Protein AF-A0A5M9K817-F1 (afdb_monomer_lite)

Organism: Monilinia fructicola (NCBI:txid38448)

Sequence (231 aa):
MTFTKNHVKGSRLSLSLHIIALVLLYTTVVFAGALTIVILEQSPKFTKKNSHPRIYTPVEHIIEYIPVRQSNSLHTHNPFMVHPITGMPSTITDESWEMLYNGLTPKIPSEPTILDLSNTSPTHQKAIWLDGVPRYRAPHFGDFYRGDGSKNYAGHGAKHIDHCLDWIRQTLLCNADTTPVSWALDAMAHKPLPQLPEERICKNMEVIDQWTREHAVKGTVDFGYGADDDL

pLDDT: mean 71.16, std 18.41, range [32.69, 95.56]

InterPro domains:
  IPR021765 Mycotoxin biosynthesis protein UstYa-like [PF11807] (17-215)
  IPR021765 Mycotoxin biosynthesis protein UstYa-like [PTHR33365] (18-217)

Foldseek 3Di:
DDDDDDDDPPPVVVVVVVVVVVVVVVVVVVVVVVVVVVCVVPVPPPPPVPPQDDDDFPCPVVDDDDDDDQDLDLPDDDQCFDDQQQLHHDPSNVVVVVVVVPPVDDDDDDDDDDDPPVDDDDPDDDPPPVVPDPVVCCPQCVQQQDPVRHGRSNDRNVSVSRSVVVSVVVVCVNVPFRRDFDWDQDPVVRRIDTDPDDDDRDDDVVVVVVVCVVPPDPDFDCPVPDTPPPD

Secondary structure (DSSP, 8-state):
--------SHHHHHHHHHHHHHHHHHHHHHHHHHHHHHHHHHS--------------TTGGG-----------TT---TTSPPTTT----HHHHHHHHTTTTT------SSS-----TT---------SSTT-HHHHHHHSTTTB-TTS-B-TTSHHHHHHHHHHHHHHHHHHHT---PPPPEEEETTTTEEEE-SS-------HHHHHHHHHHT---S----SSS-----

Radius of gyration: 36.54 Å; chains: 1; bounding box: 89×88×108 Å

Structure (mmCIF, N/CA/C/O backbone):
data_AF-A0A5M9K817-F1
#
_entry.id   AF-A0A5M9K817-F1
#
loop_
_atom_site.group_PDB
_atom_site.id
_atom_site.type_symbol
_atom_site.label_atom_id
_atom_site.label_alt_id
_atom_site.label_comp_id
_atom_site.label_asym_id
_atom_site.label_entity_id
_atom_site.label_seq_id
_atom_site.pdbx_PDB_ins_code
_atom_site.Cartn_x
_atom_site.Cartn_y
_atom_site.Cartn_z
_atom_site.occupancy
_atom_site.B_iso_or_equiv
_atom_site.auth_seq_id
_atom_site.auth_comp_id
_atom_site.auth_asym_id
_atom_site.auth_atom_id
_atom_site.pdbx_PDB_model_num
ATOM 1 N N . MET A 1 1 ? -68.036 54.718 76.447 1.00 39.25 1 MET A N 1
ATOM 2 C CA . MET A 1 1 ? -68.227 54.418 75.011 1.00 39.25 1 MET A CA 1
ATOM 3 C C . MET A 1 1 ? -66.857 54.248 74.379 1.00 39.25 1 MET A C 1
ATOM 5 O O . MET A 1 1 ? -66.162 55.235 74.188 1.00 39.25 1 MET A O 1
ATOM 9 N N . THR A 1 2 ? -66.422 53.012 74.152 1.00 36.84 2 THR A N 1
ATOM 10 C CA . THR A 1 2 ? -65.097 52.691 73.599 1.00 36.84 2 THR A CA 1
ATOM 11 C C . THR A 1 2 ? -65.248 52.220 72.156 1.00 36.84 2 THR A C 1
ATOM 13 O O . THR A 1 2 ? -65.985 51.283 71.868 1.00 36.84 2 THR A O 1
ATOM 16 N N . PHE A 1 3 ? -64.571 52.931 71.258 1.00 43.16 3 PHE A N 1
ATOM 17 C CA . PHE A 1 3 ? -64.561 52.746 69.809 1.00 43.16 3 PHE A CA 1
ATOM 18 C C . PHE A 1 3 ? -63.795 51.463 69.436 1.00 43.16 3 PHE A C 1
ATOM 20 O O . PHE A 1 3 ? -62.605 51.348 69.731 1.00 43.16 3 PHE A O 1
ATOM 27 N N . THR A 1 4 ? -64.436 50.511 68.757 1.00 42.91 4 THR A N 1
ATOM 28 C CA . THR A 1 4 ? -63.756 49.361 68.144 1.00 42.91 4 THR A CA 1
ATOM 29 C C . THR A 1 4 ? -63.235 49.737 66.755 1.00 42.91 4 THR A C 1
ATOM 31 O O . THR A 1 4 ? -63.991 49.953 65.811 1.00 42.91 4 THR A O 1
ATOM 34 N N . LYS A 1 5 ? -61.905 49.809 66.624 1.00 50.34 5 LYS A N 1
ATOM 35 C CA . LYS A 1 5 ? -61.202 49.870 65.335 1.00 50.34 5 LYS A CA 1
ATOM 36 C C . LYS A 1 5 ? -61.257 48.495 64.663 1.00 50.34 5 LYS A C 1
ATOM 38 O O . LYS A 1 5 ? -60.546 47.581 65.069 1.00 50.34 5 LYS A O 1
ATOM 43 N N . ASN A 1 6 ? -62.043 48.371 63.598 1.00 51.03 6 ASN A N 1
ATOM 44 C CA . ASN A 1 6 ? -61.895 47.289 62.628 1.00 51.03 6 ASN A CA 1
ATOM 45 C C . ASN A 1 6 ? -60.697 47.602 61.723 1.00 51.03 6 ASN A C 1
ATOM 47 O O . ASN A 1 6 ? -60.734 48.576 60.975 1.00 51.03 6 ASN A O 1
ATOM 51 N N . HIS A 1 7 ? -59.635 46.794 61.778 1.00 53.75 7 HIS A N 1
ATOM 52 C CA . HIS A 1 7 ? -58.506 46.931 60.858 1.00 53.75 7 HIS A CA 1
ATOM 53 C C . HIS A 1 7 ? -58.037 45.569 60.321 1.00 53.75 7 HIS A C 1
ATOM 55 O O . HIS A 1 7 ? -57.528 44.727 61.053 1.00 53.75 7 HIS A O 1
ATOM 61 N N . VAL A 1 8 ? -58.211 45.407 59.004 1.00 55.59 8 VAL A N 1
ATOM 62 C CA . VAL A 1 8 ? -57.310 44.732 58.050 1.00 55.59 8 VAL A CA 1
ATOM 63 C C . VAL A 1 8 ? -56.899 43.290 58.392 1.00 55.59 8 VAL A C 1
ATOM 65 O O . VAL A 1 8 ? -55.797 43.026 58.861 1.00 55.59 8 VAL A O 1
ATOM 68 N N . LYS A 1 9 ? -57.757 42.324 58.032 1.00 53.44 9 LYS A N 1
ATOM 69 C CA . LYS A 1 9 ? -57.387 40.894 57.919 1.00 53.44 9 LYS A CA 1
ATOM 70 C C . LYS A 1 9 ? -57.279 40.389 56.467 1.00 53.44 9 LYS A C 1
ATOM 72 O O . LYS A 1 9 ? -56.686 39.342 56.240 1.00 53.44 9 LYS A O 1
ATOM 77 N N . GLY A 1 10 ? -57.785 41.142 55.483 1.00 53.59 10 GLY A N 1
ATOM 78 C CA . GLY A 1 10 ? -57.882 40.701 54.081 1.00 53.59 10 GLY A CA 1
ATOM 79 C C . GLY A 1 10 ? -56.598 40.791 53.237 1.00 53.59 10 GLY A C 1
ATOM 80 O O . GLY A 1 10 ? -56.408 39.965 52.351 1.00 53.59 10 GLY A O 1
ATOM 81 N N . SER A 1 11 ? -55.680 41.734 53.502 1.00 56.75 11 SER A N 1
ATOM 82 C CA . SER A 1 11 ? -54.511 41.937 52.616 1.00 56.75 11 SER A C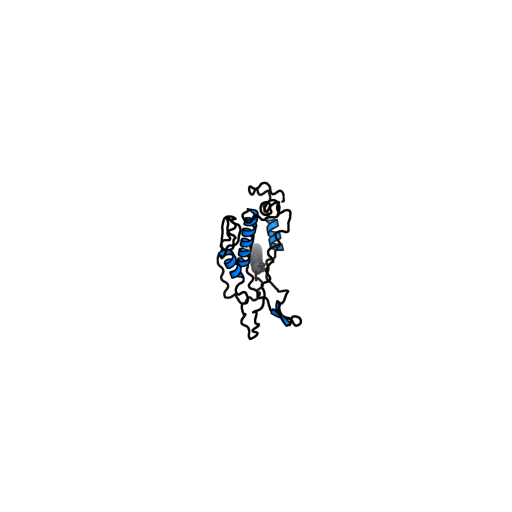A 1
ATOM 83 C C . SER A 1 11 ? -53.364 40.944 52.850 1.00 56.75 11 SER A C 1
ATOM 85 O O . SER A 1 11 ? -52.686 40.548 51.905 1.00 56.75 11 SER A O 1
ATOM 87 N N . ARG A 1 12 ? -53.170 40.481 54.094 1.00 58.12 12 ARG A N 1
ATOM 88 C CA . ARG A 1 12 ? -52.097 39.532 54.452 1.00 58.12 12 ARG A CA 1
ATOM 89 C C . ARG A 1 12 ? -52.332 38.124 53.897 1.00 58.12 12 ARG A C 1
ATOM 91 O O . ARG A 1 12 ? -51.368 37.442 53.557 1.00 58.12 12 ARG A O 1
ATOM 98 N N . LEU A 1 13 ? -53.594 37.709 53.770 1.00 60.66 13 LEU A N 1
ATOM 99 C CA . LEU A 1 13 ? -53.958 36.405 53.208 1.00 60.66 13 LEU A CA 1
ATOM 100 C C . LEU A 1 13 ? -53.690 36.359 51.694 1.00 60.66 13 LEU A C 1
ATOM 102 O O . LEU A 1 13 ? -53.107 35.398 51.203 1.00 60.66 13 LEU A O 1
ATOM 106 N N . SER A 1 14 ? -54.022 37.444 50.981 1.00 73.06 14 SER A N 1
ATOM 107 C CA . SER A 1 14 ? -53.732 37.600 49.550 1.00 73.06 14 SER A CA 1
ATOM 108 C C . SER A 1 14 ? -52.226 37.613 49.269 1.00 73.06 14 SER A C 1
ATOM 110 O O . SER A 1 14 ? -51.760 36.883 48.399 1.00 73.06 14 SER A O 1
ATOM 112 N N . LEU A 1 15 ? -51.437 38.356 50.054 1.00 76.81 15 LEU A N 1
ATOM 113 C CA . LEU A 1 15 ? -49.980 38.393 49.892 1.00 76.81 15 LEU A CA 1
ATOM 114 C C . LEU A 1 15 ? -49.333 37.018 50.134 1.00 76.81 15 LEU A C 1
ATOM 116 O O . LEU A 1 15 ? -48.452 36.610 49.385 1.00 76.81 15 LEU A O 1
ATOM 120 N N . SER A 1 16 ? -49.811 36.278 51.139 1.00 80.38 16 SER A N 1
ATOM 121 C CA . SER A 1 16 ? -49.317 34.926 51.439 1.00 80.38 16 SER A CA 1
ATOM 122 C C . SER A 1 16 ? -49.618 33.944 50.299 1.00 80.38 16 SER A C 1
ATOM 124 O O . SER A 1 16 ? -48.752 33.159 49.926 1.00 80.38 16 SER A O 1
ATOM 126 N N . LEU A 1 17 ? -50.806 34.031 49.691 1.00 85.25 17 LEU A N 1
ATOM 127 C CA . LEU A 1 17 ? -51.178 33.239 48.512 1.00 85.25 17 LEU A CA 1
ATOM 128 C C . LEU A 1 17 ? -50.299 33.557 47.293 1.00 85.25 17 LEU A C 1
ATOM 130 O O . LEU A 1 17 ? -49.867 32.638 46.602 1.00 85.25 17 LEU A O 1
ATOM 134 N N . HIS A 1 18 ? -49.980 34.833 47.059 1.00 85.94 18 HIS A N 1
ATOM 135 C CA . HIS A 1 18 ? -49.084 35.237 45.969 1.00 85.94 18 HIS A CA 1
ATOM 136 C C . HIS A 1 18 ? -47.654 34.732 46.187 1.00 85.94 18 HIS A C 1
ATOM 138 O O . HIS A 1 18 ? -47.026 34.253 45.248 1.00 85.94 18 HIS A O 1
ATOM 144 N N . ILE A 1 19 ? -47.149 34.780 47.424 1.00 89.12 19 ILE A N 1
ATOM 145 C CA . ILE A 1 19 ? -45.825 34.239 47.760 1.00 89.12 19 ILE A CA 1
ATOM 146 C C . ILE A 1 19 ? -45.792 32.725 47.522 1.00 89.12 19 ILE A C 1
ATOM 148 O O . ILE A 1 19 ? -44.859 32.232 46.897 1.00 89.12 19 ILE A O 1
ATOM 152 N N . ILE A 1 20 ? -46.824 31.991 47.949 1.00 91.31 20 ILE A N 1
ATOM 153 C CA . ILE A 1 20 ? -46.920 30.542 47.713 1.00 91.31 20 ILE A CA 1
ATOM 154 C C . ILE A 1 20 ? -46.958 30.237 46.208 1.00 91.31 20 ILE A C 1
ATOM 156 O O . ILE A 1 20 ? -46.232 29.357 45.750 1.00 91.31 20 ILE A O 1
ATOM 160 N N . ALA A 1 21 ? -47.740 30.986 45.426 1.00 90.75 21 ALA A N 1
ATOM 161 C CA . ALA A 1 21 ? -47.812 30.809 43.977 1.00 90.75 21 ALA A CA 1
ATOM 162 C C . ALA A 1 21 ? -46.461 31.069 43.285 1.00 90.75 21 ALA A C 1
ATOM 164 O O . ALA A 1 21 ? -46.067 30.304 42.407 1.00 90.75 21 ALA A O 1
ATOM 165 N N . LEU A 1 22 ? -45.720 32.099 43.709 1.00 92.31 22 LEU A N 1
ATOM 166 C CA . LEU A 1 22 ? -44.387 32.402 43.178 1.00 92.31 22 LEU A CA 1
ATOM 167 C C . LEU A 1 22 ? -43.356 31.331 43.547 1.00 92.31 22 LEU A C 1
ATOM 169 O O . LEU A 1 22 ? -42.534 30.968 42.710 1.00 92.31 22 LEU A O 1
ATOM 173 N N . VAL A 1 23 ? -43.418 30.793 44.769 1.00 94.25 23 VAL A N 1
ATOM 174 C CA . VAL A 1 23 ? -42.540 29.695 45.201 1.00 94.25 23 VAL A CA 1
ATOM 175 C C . VAL A 1 23 ? -42.816 28.431 44.388 1.00 94.25 23 VAL A C 1
ATOM 177 O O . VAL A 1 23 ? -41.870 27.796 43.930 1.00 94.25 23 VAL A O 1
ATOM 180 N N . LEU A 1 24 ? -44.087 28.091 44.152 1.00 94.06 24 LEU A N 1
ATOM 181 C CA . LEU A 1 24 ? -44.466 26.947 43.318 1.00 94.06 24 LEU A CA 1
ATOM 182 C C . LEU A 1 24 ? -44.047 27.138 41.854 1.00 94.06 24 LEU A C 1
ATOM 184 O O . LEU A 1 24 ? -43.519 26.218 41.235 1.00 94.06 24 LEU A O 1
ATOM 188 N N . LEU A 1 25 ? -44.219 28.339 41.298 1.00 94.31 25 LEU A N 1
ATOM 189 C CA . LEU A 1 25 ? -43.754 28.641 39.945 1.00 94.31 25 LEU A CA 1
ATOM 190 C C . LEU A 1 25 ? -42.228 28.492 39.850 1.00 94.31 25 LEU A C 1
ATOM 192 O O . LEU A 1 25 ? -41.726 27.819 38.955 1.00 94.31 25 LEU A O 1
ATOM 196 N N . TYR A 1 26 ? -41.487 29.050 40.807 1.00 95.06 26 TYR A N 1
ATOM 197 C CA . TYR A 1 26 ? -40.031 28.951 40.834 1.00 95.06 26 TYR A CA 1
ATOM 198 C C . TYR A 1 26 ? -39.555 27.498 40.941 1.00 95.06 26 TYR A C 1
ATOM 200 O O . TYR A 1 26 ? -38.680 27.080 40.183 1.00 95.06 26 TYR A O 1
ATOM 208 N N . THR A 1 27 ? -40.155 26.697 41.827 1.00 94.56 27 THR A N 1
ATOM 209 C CA . THR A 1 27 ? -39.762 25.291 41.992 1.00 94.56 27 THR A CA 1
ATOM 210 C C . THR A 1 27 ? -40.047 24.481 40.732 1.00 94.56 27 THR A C 1
ATOM 212 O O . THR A 1 27 ? -39.195 23.694 40.332 1.00 94.56 27 THR A O 1
ATOM 215 N N . THR A 1 28 ? -41.178 24.710 40.054 1.00 94.31 28 THR A N 1
ATOM 216 C CA . THR A 1 28 ? -41.488 24.024 38.786 1.00 94.31 28 THR A CA 1
ATOM 217 C C . THR A 1 28 ? -40.508 24.376 37.670 1.00 94.31 28 THR A C 1
ATOM 219 O O . THR A 1 28 ? -40.062 23.476 36.963 1.00 94.31 28 THR A O 1
ATOM 222 N N . VAL A 1 29 ? -40.107 25.646 37.539 1.00 95.56 29 VAL A N 1
ATOM 223 C CA . VAL A 1 29 ? -39.126 26.081 36.529 1.00 95.56 29 VAL A CA 1
ATOM 224 C C . VAL A 1 29 ? -37.755 25.461 36.793 1.00 95.56 29 VAL A C 1
ATOM 226 O O . VAL A 1 29 ? -37.128 24.946 35.868 1.00 95.56 29 VAL A O 1
ATOM 229 N N . VAL A 1 30 ? -37.306 25.447 38.051 1.00 95.31 30 VAL A N 1
ATOM 230 C CA . VAL A 1 30 ? -36.032 24.818 38.432 1.00 95.31 30 VAL A CA 1
ATOM 231 C C . VAL A 1 30 ? -36.066 23.314 38.162 1.00 95.31 30 VAL A C 1
ATOM 233 O O . VAL A 1 30 ? -35.117 22.773 37.596 1.00 95.31 30 VAL A O 1
ATOM 236 N N . PHE A 1 31 ? -37.165 22.639 38.508 1.00 95.06 31 PHE A N 1
ATOM 237 C CA . PHE A 1 31 ? -37.304 21.200 38.290 1.00 95.06 31 PHE A CA 1
ATOM 238 C C . PHE A 1 31 ? -37.375 20.849 36.800 1.00 95.06 31 PHE A C 1
ATOM 240 O O . PHE A 1 31 ? -36.733 19.897 36.365 1.00 95.06 31 PHE A O 1
ATOM 247 N N . ALA A 1 32 ? -38.094 21.640 35.998 1.00 94.12 32 ALA A N 1
ATOM 248 C CA . ALA A 1 32 ? -38.155 21.474 34.548 1.00 94.12 32 ALA A CA 1
ATOM 249 C C . ALA A 1 32 ? -36.790 21.724 33.887 1.00 94.12 32 ALA A C 1
ATOM 251 O O . ALA A 1 32 ? -36.388 20.970 33.002 1.00 94.12 32 ALA A O 1
ATOM 252 N N . GLY A 1 33 ? -36.044 22.733 34.347 1.00 93.81 33 GLY A N 1
ATOM 253 C CA . GLY A 1 33 ? -34.678 22.998 33.893 1.00 93.81 33 GLY A CA 1
ATOM 254 C C . GLY A 1 33 ? -33.725 21.848 34.225 1.00 93.81 33 GLY A C 1
ATOM 255 O O . GLY A 1 33 ? -33.026 21.360 33.340 1.00 93.81 33 GLY A O 1
ATOM 256 N N . ALA A 1 34 ? -33.754 21.353 35.465 1.00 92.75 34 ALA A N 1
ATOM 257 C CA . ALA A 1 34 ? -32.955 20.204 35.889 1.00 92.75 34 ALA A CA 1
ATOM 258 C C . ALA A 1 34 ? -33.315 18.934 35.103 1.00 92.75 34 ALA A C 1
ATOM 260 O O . ALA A 1 34 ? -32.424 18.233 34.630 1.00 92.75 34 ALA A O 1
ATOM 261 N N . LEU A 1 35 ? -34.608 18.673 34.888 1.00 92.06 35 LEU A N 1
ATOM 262 C CA . LEU A 1 35 ? -35.074 17.547 34.082 1.00 92.06 35 LEU A CA 1
ATOM 263 C C . LEU A 1 35 ? -34.611 17.668 32.625 1.00 92.06 35 LEU A C 1
ATOM 265 O O . LEU A 1 35 ? -34.195 16.678 32.037 1.00 92.06 35 LEU A O 1
ATOM 269 N N . THR A 1 36 ? -34.622 18.875 32.055 1.00 88.81 36 THR A N 1
ATOM 270 C CA . THR A 1 36 ? -34.130 19.122 30.692 1.00 88.81 36 THR A CA 1
ATOM 271 C C . THR A 1 36 ? -32.625 18.874 30.594 1.00 88.81 36 THR A C 1
ATOM 273 O O . THR A 1 36 ? -32.182 18.248 29.638 1.00 88.81 36 THR A O 1
ATOM 276 N N . ILE A 1 37 ? -31.835 19.290 31.591 1.00 87.38 37 ILE A N 1
ATOM 277 C CA . ILE A 1 37 ? -30.390 19.006 31.647 1.00 87.38 37 ILE A CA 1
ATOM 278 C C . ILE A 1 37 ? -30.143 17.498 31.745 1.00 87.38 37 ILE A C 1
ATOM 280 O O . ILE A 1 37 ? -29.347 16.972 30.975 1.00 87.38 37 ILE A O 1
ATOM 284 N N . VAL A 1 38 ? -30.872 16.790 32.613 1.00 87.75 38 VAL A N 1
ATOM 285 C CA . VAL A 1 38 ? -30.766 15.328 32.739 1.00 87.75 38 VAL A CA 1
ATOM 286 C C . VAL A 1 38 ? -31.168 14.635 31.439 1.00 87.75 38 VAL A C 1
ATOM 288 O O . VAL A 1 38 ? -30.471 13.727 31.009 1.00 87.75 38 VAL A O 1
ATOM 291 N N . ILE A 1 39 ? -32.235 15.076 30.766 1.00 85.00 39 ILE A N 1
ATOM 292 C CA . ILE A 1 39 ? -32.641 14.534 29.460 1.00 85.00 39 ILE A CA 1
ATOM 293 C C . ILE A 1 39 ? -31.587 14.833 28.391 1.00 85.00 39 ILE A C 1
ATOM 295 O O . ILE A 1 39 ? -31.349 13.982 27.548 1.00 85.00 39 ILE A O 1
ATOM 299 N N . LEU A 1 40 ? -30.930 15.995 28.408 1.00 80.50 40 LEU A N 1
ATOM 300 C CA . LEU A 1 40 ? -29.860 16.319 27.460 1.00 80.50 40 LEU A CA 1
ATOM 301 C C . LEU A 1 40 ? -28.560 15.547 27.755 1.00 80.50 40 LEU A C 1
ATOM 303 O O . LEU A 1 40 ? -27.877 15.149 26.813 1.00 80.50 40 LEU A O 1
ATOM 307 N N . GLU A 1 41 ? -28.226 15.280 29.020 1.00 77.19 41 GLU A N 1
ATOM 308 C CA . GLU A 1 41 ? -27.072 14.451 29.412 1.00 77.19 41 GLU A CA 1
ATOM 309 C C . GLU A 1 41 ? -27.310 12.952 29.200 1.00 77.19 41 GLU A C 1
ATOM 311 O O . GLU A 1 41 ? -26.397 12.240 28.785 1.00 77.19 41 GLU A O 1
ATOM 316 N N . GLN A 1 42 ? -28.527 12.475 29.476 1.00 69.38 42 GLN A N 1
ATOM 317 C CA . GLN A 1 42 ? -28.946 11.091 29.247 1.00 69.38 42 GLN A CA 1
ATOM 318 C C . GLN A 1 42 ? -29.407 10.842 27.821 1.00 69.38 42 GLN A C 1
ATOM 320 O O . GLN A 1 42 ? -29.502 9.677 27.427 1.00 69.38 42 GLN A O 1
ATOM 325 N N . SER A 1 43 ? -29.683 11.896 27.039 1.00 64.50 43 SER A N 1
ATOM 326 C CA . SER A 1 43 ? -29.802 11.745 25.599 1.00 64.50 43 SER A CA 1
ATOM 327 C C . SER A 1 43 ? -28.504 11.078 25.188 1.00 64.50 43 SER A C 1
ATOM 329 O O . SER A 1 43 ? -27.427 11.603 25.499 1.00 64.50 43 SER A O 1
ATOM 331 N N . PRO A 1 44 ? -28.559 9.876 24.596 1.00 56.03 44 PRO A N 1
ATOM 332 C CA . PRO A 1 44 ? -27.360 9.275 24.087 1.00 56.03 44 PRO A CA 1
ATOM 333 C C . PRO A 1 44 ? -26.897 10.265 23.032 1.00 56.03 44 PRO A C 1
ATOM 335 O O . PRO A 1 44 ? -27.437 10.295 21.927 1.00 56.03 44 PRO A O 1
ATOM 338 N N . LYS A 1 45 ? -25.911 11.113 23.372 1.00 53.75 45 LYS A N 1
ATOM 339 C CA . LYS A 1 45 ? -25.009 11.660 22.372 1.00 53.75 45 LYS A CA 1
ATOM 340 C C . LYS A 1 45 ? -24.670 10.421 21.589 1.00 53.75 45 LYS A C 1
ATOM 342 O O . LYS A 1 45 ? -24.099 9.494 22.165 1.00 53.75 45 LYS A O 1
ATOM 347 N N . PHE A 1 46 ? -25.168 10.360 20.361 1.00 47.78 46 PHE A N 1
ATOM 348 C CA . PHE A 1 46 ? -24.973 9.255 19.450 1.00 47.78 46 PHE A CA 1
ATOM 349 C C . PHE A 1 46 ? -23.492 9.312 19.095 1.00 47.78 46 PHE A C 1
ATOM 351 O O . PHE A 1 46 ? -23.082 9.706 18.010 1.00 47.78 46 PHE A O 1
ATOM 358 N N . THR A 1 47 ? -22.650 9.010 20.077 1.00 50.94 47 THR A N 1
ATOM 359 C CA . THR A 1 47 ? -21.298 8.589 19.885 1.00 50.94 47 THR A CA 1
ATOM 360 C C . THR A 1 47 ? -21.524 7.265 19.201 1.00 50.94 47 THR A C 1
ATOM 362 O O . THR A 1 47 ? -21.787 6.237 19.821 1.00 50.94 47 THR A O 1
ATOM 365 N N . LYS A 1 48 ? -21.537 7.319 17.866 1.00 49.88 48 LYS A N 1
ATOM 366 C CA . LYS A 1 48 ? -21.159 6.181 17.051 1.00 49.88 48 LYS A CA 1
ATOM 367 C C . LYS A 1 48 ? -19.856 5.725 17.683 1.00 49.88 48 LYS A C 1
ATOM 369 O O . LYS A 1 48 ? -18.811 6.348 17.507 1.00 49.88 48 LYS A O 1
ATOM 374 N N . LYS A 1 49 ? -19.942 4.738 18.569 1.00 46.97 49 LYS A N 1
ATOM 375 C CA . LYS A 1 49 ? -18.768 4.095 19.112 1.00 46.97 49 LYS A CA 1
ATOM 376 C C . LYS A 1 49 ? -18.148 3.511 17.859 1.00 46.97 49 LYS A C 1
ATOM 378 O O . LYS A 1 49 ? -18.742 2.625 17.251 1.00 46.97 49 LYS A O 1
ATOM 383 N N . ASN A 1 50 ? -17.036 4.082 17.408 1.00 47.88 50 ASN A N 1
ATOM 384 C CA . ASN A 1 50 ? -16.250 3.551 16.303 1.00 47.88 50 ASN A CA 1
ATOM 385 C C . ASN A 1 50 ? -15.597 2.245 16.781 1.00 47.88 50 ASN A C 1
ATOM 387 O O . ASN A 1 50 ? -14.379 2.122 16.851 1.00 47.88 50 ASN A O 1
ATOM 391 N N . SER A 1 51 ? -16.406 1.276 17.212 1.00 56.00 51 SER A N 1
ATOM 392 C CA . SER A 1 51 ? -15.972 -0.094 17.358 1.00 56.00 51 SER A CA 1
ATOM 393 C C . SER A 1 51 ? -15.835 -0.605 15.939 1.00 56.00 51 SER A C 1
ATOM 395 O O . SER A 1 51 ? -16.813 -1.027 15.322 1.00 56.00 51 SER A O 1
ATOM 397 N N . HIS A 1 52 ? -14.626 -0.480 15.400 1.00 58.38 52 HIS A N 1
ATOM 398 C CA . HIS A 1 52 ? -14.260 -1.209 14.201 1.00 58.38 52 HIS A CA 1
ATOM 399 C C . HIS A 1 52 ? -14.608 -2.688 14.434 1.00 58.38 52 HIS A C 1
ATOM 401 O O . HIS A 1 52 ? -14.321 -3.200 15.527 1.00 58.38 52 HIS A O 1
ATOM 407 N N . PRO A 1 53 ? -15.254 -3.364 13.466 1.00 63.88 53 PRO A N 1
ATOM 408 C CA . PRO A 1 53 ? -15.380 -4.813 13.514 1.00 63.88 53 PRO A CA 1
ATOM 409 C C . PRO A 1 53 ? -13.984 -5.391 13.758 1.00 63.88 53 PRO A C 1
ATOM 411 O O . PRO A 1 53 ? -13.016 -4.901 13.181 1.00 63.88 53 PRO A O 1
ATOM 414 N N . ARG A 1 54 ? -13.852 -6.366 14.657 1.00 65.62 54 ARG A N 1
ATOM 415 C CA . ARG A 1 54 ? -12.574 -7.045 14.879 1.00 65.62 54 ARG A CA 1
ATOM 416 C C . ARG A 1 54 ? -12.624 -8.380 14.162 1.00 65.62 54 ARG A C 1
ATOM 418 O O . ARG A 1 54 ? -13.344 -9.272 14.600 1.00 65.62 54 ARG A O 1
ATOM 425 N N . ILE A 1 55 ? -11.866 -8.495 13.078 1.00 72.19 55 ILE A N 1
ATOM 426 C CA . ILE A 1 55 ? -11.533 -9.788 12.486 1.00 72.19 55 ILE A CA 1
ATOM 427 C C . ILE A 1 55 ? -10.303 -10.326 13.219 1.00 72.19 55 ILE A C 1
ATOM 429 O O . ILE A 1 55 ? -9.417 -9.567 13.612 1.00 72.19 55 ILE A O 1
ATOM 433 N N . TYR A 1 56 ? -10.281 -11.634 13.463 1.00 75.31 56 TYR A N 1
ATOM 434 C CA . TYR A 1 56 ? -9.135 -12.291 14.076 1.00 75.31 56 TYR A CA 1
ATOM 435 C C . TYR A 1 56 ? -7.917 -12.221 13.147 1.00 75.31 56 TYR A C 1
ATOM 437 O O . TYR A 1 56 ? -7.979 -12.647 11.995 1.00 75.31 56 TYR A O 1
ATOM 445 N N . THR A 1 57 ? -6.794 -11.753 13.684 1.00 77.12 57 THR A N 1
ATOM 446 C CA . THR A 1 57 ? -5.477 -11.843 13.051 1.00 77.12 57 THR A CA 1
ATOM 447 C C . THR A 1 57 ? -4.483 -12.450 14.047 1.00 77.12 57 THR A C 1
ATOM 449 O O . THR A 1 57 ? -4.407 -12.004 15.197 1.00 77.12 57 THR A O 1
ATOM 452 N N . PRO A 1 58 ? -3.722 -13.488 13.653 1.00 79.19 58 PRO A N 1
ATOM 453 C CA . PRO A 1 58 ? -2.817 -14.197 14.558 1.00 79.19 58 PRO A CA 1
ATOM 454 C C . PRO A 1 58 ? -1.620 -13.343 14.994 1.00 79.19 58 PRO A C 1
ATOM 456 O O . PRO A 1 58 ? -0.993 -13.634 16.012 1.00 79.19 58 PRO A O 1
ATOM 459 N N . VAL A 1 59 ? -1.309 -12.282 14.247 1.00 83.31 59 VAL A N 1
ATOM 460 C CA . VAL A 1 59 ? -0.149 -11.420 14.499 1.00 83.31 59 VAL A CA 1
ATOM 461 C C . VAL A 1 59 ? -0.494 -10.156 15.278 1.00 83.31 59 VAL A C 1
ATOM 463 O O . VAL A 1 59 ? 0.413 -9.401 15.591 1.00 83.31 59 VAL A O 1
ATOM 466 N N . GLU A 1 60 ? -1.758 -9.939 15.664 1.00 83.62 60 GLU A N 1
ATOM 467 C CA . GLU A 1 60 ? -2.202 -8.709 16.351 1.00 83.62 60 GLU A CA 1
ATOM 468 C C . GLU A 1 60 ? -1.289 -8.299 17.517 1.00 83.62 60 GLU A C 1
ATOM 470 O O . GLU A 1 60 ? -0.948 -7.133 17.680 1.00 83.62 60 GLU A O 1
ATOM 475 N N . HIS A 1 61 ? -0.857 -9.278 18.313 1.00 85.56 61 HIS A N 1
ATOM 476 C CA . HIS A 1 61 ? -0.045 -9.070 19.510 1.00 85.56 61 HIS A CA 1
ATOM 477 C C . HIS A 1 61 ? 1.424 -8.700 19.239 1.00 85.56 61 HIS A C 1
ATOM 479 O O . HIS A 1 61 ? 2.121 -8.318 20.176 1.00 85.56 61 HIS A O 1
ATOM 485 N N . ILE A 1 62 ? 1.893 -8.823 17.993 1.00 90.00 62 ILE A N 1
ATOM 486 C CA . ILE A 1 62 ? 3.263 -8.492 17.566 1.00 90.00 62 ILE A CA 1
ATOM 487 C C . ILE A 1 62 ? 3.308 -7.369 16.524 1.00 90.00 62 ILE A C 1
ATOM 489 O O . ILE A 1 62 ? 4.386 -7.053 16.028 1.00 90.00 62 ILE A O 1
ATOM 493 N N . ILE A 1 63 ? 2.165 -6.778 16.152 1.00 89.19 63 ILE A N 1
ATOM 494 C CA . ILE A 1 63 ? 2.150 -5.651 15.214 1.00 89.19 63 ILE A CA 1
ATOM 495 C C . ILE A 1 63 ? 2.772 -4.428 15.894 1.00 89.19 63 ILE A C 1
ATOM 497 O O . ILE A 1 63 ? 2.267 -3.930 16.902 1.00 89.19 63 ILE A O 1
ATOM 501 N N . GLU A 1 64 ? 3.832 -3.903 15.285 1.00 90.69 64 GLU A N 1
ATOM 502 C CA . GLU A 1 64 ? 4.471 -2.648 15.670 1.00 90.69 64 GLU A CA 1
ATOM 503 C C . GLU A 1 64 ? 4.219 -1.569 14.611 1.00 90.69 64 GLU A C 1
ATOM 505 O O . GLU A 1 64 ? 4.377 -1.798 13.411 1.00 90.69 64 GLU A O 1
ATOM 510 N N . TYR A 1 65 ? 3.847 -0.367 15.058 1.00 89.75 65 TYR A N 1
ATOM 511 C CA . TYR A 1 65 ? 3.621 0.779 14.179 1.00 89.75 65 TYR A CA 1
ATOM 512 C C . TYR A 1 65 ? 4.816 1.722 14.230 1.00 89.75 65 TYR A C 1
ATOM 514 O O . TYR A 1 65 ? 5.122 2.299 15.275 1.00 89.75 65 TYR A O 1
ATOM 522 N N . ILE A 1 66 ? 5.454 1.923 13.080 1.00 90.31 66 ILE A N 1
ATOM 523 C CA . ILE A 1 66 ? 6.563 2.864 12.925 1.00 90.31 66 ILE A CA 1
ATOM 524 C C . ILE A 1 66 ? 6.144 4.055 12.053 1.00 90.31 66 ILE A C 1
ATOM 526 O O . ILE A 1 66 ? 5.457 3.871 11.044 1.00 90.31 66 ILE A O 1
ATOM 530 N N . PRO A 1 67 ? 6.542 5.292 12.400 1.00 86.81 67 PRO A N 1
ATOM 531 C CA . PRO A 1 67 ? 6.293 6.439 11.543 1.00 86.81 67 PRO A CA 1
ATOM 532 C C . PRO A 1 67 ? 7.194 6.360 10.306 1.00 86.81 67 PRO A C 1
ATOM 534 O O . PRO A 1 67 ? 8.415 6.473 10.405 1.00 86.81 67 PRO A O 1
ATOM 537 N N . VAL A 1 68 ? 6.590 6.202 9.129 1.00 83.38 68 VAL A N 1
ATOM 538 C CA . VAL A 1 68 ? 7.299 6.230 7.843 1.00 83.38 68 VAL A CA 1
ATOM 539 C C . VAL A 1 68 ? 6.925 7.501 7.100 1.00 83.38 68 VAL A C 1
ATOM 541 O O . VAL A 1 68 ? 5.749 7.827 6.938 1.00 83.38 68 VAL A O 1
ATOM 544 N N . ARG A 1 69 ? 7.933 8.234 6.626 1.00 80.75 69 ARG A N 1
ATOM 545 C CA . ARG A 1 69 ? 7.719 9.374 5.739 1.00 80.75 69 ARG A CA 1
ATOM 546 C C . ARG A 1 69 ? 7.733 8.872 4.301 1.00 80.75 69 ARG A C 1
ATOM 548 O O . ARG A 1 69 ? 8.802 8.595 3.766 1.00 80.75 69 ARG A O 1
ATOM 555 N N . GLN A 1 70 ? 6.557 8.774 3.690 1.00 71.00 70 GLN A N 1
ATOM 556 C CA . GLN A 1 70 ? 6.454 8.471 2.265 1.00 71.00 70 GLN A CA 1
ATOM 557 C C . GLN A 1 70 ? 7.060 9.636 1.476 1.00 71.00 70 GLN A C 1
ATOM 559 O O . GLN A 1 70 ? 6.629 10.786 1.598 1.00 71.00 70 GLN A O 1
ATOM 564 N N . SER A 1 71 ? 8.135 9.360 0.745 1.00 64.56 71 SER A N 1
ATOM 565 C CA . SER A 1 71 ? 8.781 10.356 -0.098 1.00 64.56 71 SER A CA 1
ATOM 566 C C . SER A 1 71 ? 8.161 10.298 -1.488 1.00 64.56 71 SER A C 1
ATOM 568 O O . SER A 1 71 ? 8.439 9.383 -2.253 1.00 64.56 71 SER A O 1
ATOM 570 N N . ASN A 1 72 ? 7.322 11.281 -1.811 1.00 60.31 72 ASN A N 1
ATOM 571 C CA . ASN A 1 72 ? 6.593 11.345 -3.083 1.00 60.31 72 ASN A CA 1
ATOM 572 C C . ASN A 1 72 ? 7.358 12.148 -4.154 1.00 60.31 72 ASN A C 1
ATOM 574 O O . ASN A 1 72 ? 6.754 12.771 -5.022 1.00 60.31 72 ASN A O 1
ATOM 578 N N . SER A 1 73 ? 8.688 12.232 -4.048 1.00 63.12 73 SER A N 1
ATOM 579 C CA . SER A 1 73 ? 9.501 12.961 -5.022 1.00 63.12 73 SER A CA 1
ATOM 580 C C . SER A 1 73 ? 9.987 12.007 -6.104 1.00 63.12 73 SER A C 1
ATOM 582 O O . SER A 1 73 ? 10.570 10.973 -5.800 1.00 63.12 73 SER A O 1
ATOM 584 N N . LEU A 1 74 ? 9.852 12.401 -7.372 1.00 61.97 74 LEU A N 1
ATOM 585 C CA . LEU A 1 74 ? 10.477 11.703 -8.506 1.00 61.97 74 LEU A CA 1
ATOM 586 C C . LEU A 1 74 ? 12.015 11.665 -8.413 1.00 61.97 74 LEU A C 1
ATOM 588 O O . LEU A 1 74 ? 12.670 10.968 -9.185 1.00 61.97 74 LEU A O 1
ATOM 592 N N . HIS A 1 75 ? 12.602 12.452 -7.508 1.00 64.31 75 HIS A N 1
ATOM 593 C CA . HIS A 1 75 ? 14.046 12.587 -7.343 1.00 64.31 75 HIS A CA 1
ATOM 594 C C . HIS A 1 75 ? 14.603 11.812 -6.150 1.00 64.31 75 HIS A C 1
ATOM 596 O O . HIS A 1 75 ? 15.823 11.697 -6.031 1.00 64.31 75 HIS A O 1
ATOM 602 N N . THR A 1 76 ? 13.754 11.311 -5.252 1.00 72.62 76 THR A N 1
ATOM 603 C CA . THR A 1 76 ? 14.211 10.485 -4.136 1.00 72.62 76 THR A CA 1
ATOM 604 C C . THR A 1 76 ? 14.226 9.029 -4.565 1.00 72.62 76 THR A C 1
ATOM 606 O O . THR A 1 76 ? 13.234 8.490 -5.042 1.00 72.62 76 THR A O 1
ATOM 609 N N . HIS A 1 77 ? 15.393 8.406 -4.429 1.00 78.38 77 HIS A N 1
ATOM 610 C CA . HIS A 1 77 ? 15.635 7.034 -4.857 1.00 78.38 77 HIS A CA 1
ATOM 611 C C . HIS A 1 77 ? 15.799 6.132 -3.638 1.00 78.38 77 HIS A C 1
ATOM 613 O O . HIS A 1 77 ? 16.382 6.541 -2.630 1.00 78.38 77 HIS A O 1
ATOM 619 N N . ASN A 1 78 ? 15.269 4.917 -3.722 1.00 87.19 78 ASN A N 1
ATOM 620 C CA . ASN A 1 78 ? 15.418 3.901 -2.690 1.00 87.19 78 ASN A CA 1
ATOM 621 C C . ASN A 1 78 ? 15.673 2.520 -3.325 1.00 87.19 78 ASN A C 1
ATOM 623 O O . ASN A 1 78 ? 15.520 2.373 -4.537 1.00 87.19 78 ASN A O 1
ATOM 627 N N . PRO A 1 79 ? 16.052 1.502 -2.531 1.00 90.62 79 PRO A N 1
ATOM 628 C CA . PRO A 1 79 ? 16.430 0.189 -3.054 1.00 90.62 79 PRO A CA 1
ATOM 629 C C . PRO A 1 79 ? 15.378 -0.508 -3.930 1.00 90.62 79 PRO A C 1
ATOM 631 O O . PRO A 1 79 ? 15.760 -1.281 -4.796 1.00 90.62 79 PRO A O 1
ATOM 634 N N . PHE A 1 80 ? 14.082 -0.219 -3.767 1.00 88.94 80 PHE A N 1
ATOM 635 C CA . PHE A 1 80 ? 13.004 -0.830 -4.560 1.00 88.94 80 PHE A CA 1
ATOM 636 C C . PHE A 1 80 ? 12.821 -0.197 -5.946 1.00 88.94 80 PHE A C 1
ATOM 638 O O . PHE A 1 80 ? 12.050 -0.714 -6.753 1.00 88.94 80 PHE A O 1
ATOM 645 N N . MET A 1 81 ? 13.516 0.905 -6.224 1.00 88.50 81 MET A N 1
ATOM 646 C CA . MET A 1 81 ? 13.411 1.668 -7.465 1.00 88.50 81 MET A CA 1
ATOM 647 C C . MET A 1 81 ? 14.524 1.290 -8.448 1.00 88.50 81 MET A C 1
ATOM 649 O O . MET A 1 81 ? 15.649 0.962 -8.051 1.00 88.50 81 MET A O 1
ATOM 653 N N . VAL A 1 82 ? 14.239 1.374 -9.749 1.00 86.31 82 VAL A N 1
ATOM 654 C CA . VAL A 1 82 ? 15.234 1.098 -10.801 1.00 86.31 82 VAL A CA 1
ATOM 655 C C . VAL A 1 82 ? 16.370 2.119 -10.792 1.00 86.31 82 VAL A C 1
ATOM 657 O O . VAL A 1 82 ? 16.237 3.235 -10.295 1.00 86.31 82 VAL A O 1
ATOM 660 N N . HIS A 1 83 ? 17.520 1.768 -11.365 1.00 85.81 83 HIS A N 1
ATOM 661 C CA . HIS A 1 83 ? 18.673 2.663 -11.385 1.00 85.81 83 HIS A CA 1
ATOM 662 C C . HIS A 1 83 ? 18.356 3.979 -12.137 1.00 85.81 83 HIS A C 1
ATOM 664 O O . HIS A 1 83 ? 17.916 3.939 -13.288 1.00 85.81 83 HIS A O 1
ATOM 670 N N . PRO A 1 84 ? 18.621 5.167 -11.556 1.00 80.94 84 PRO A N 1
ATOM 671 C CA . PRO A 1 84 ? 18.056 6.443 -12.024 1.00 80.94 84 PRO A CA 1
ATOM 672 C C . PRO A 1 84 ? 18.555 6.906 -13.402 1.00 80.94 84 PRO A C 1
ATOM 674 O O . PRO A 1 84 ? 17.919 7.747 -14.047 1.00 80.94 84 PRO A O 1
ATOM 677 N N . ILE A 1 85 ? 19.704 6.391 -13.847 1.00 82.19 85 ILE A N 1
ATOM 678 C CA . ILE A 1 85 ? 20.300 6.736 -15.146 1.00 82.19 85 ILE A CA 1
ATOM 679 C C . ILE A 1 85 ? 19.876 5.740 -16.223 1.00 82.19 85 ILE A C 1
ATOM 681 O O . ILE A 1 85 ? 19.585 6.135 -17.345 1.00 82.19 85 ILE A O 1
ATOM 685 N N . THR A 1 86 ? 19.867 4.449 -15.899 1.00 85.81 86 THR A N 1
ATOM 686 C CA . THR A 1 86 ? 19.644 3.389 -16.893 1.00 85.81 86 THR A CA 1
ATOM 687 C C . THR A 1 86 ? 18.179 2.982 -16.978 1.00 85.81 86 THR A C 1
ATOM 689 O O . THR A 1 86 ? 17.761 2.466 -18.010 1.00 85.81 86 THR A O 1
ATOM 692 N N . GLY A 1 87 ? 17.402 3.209 -15.917 1.00 82.75 87 GLY A N 1
ATOM 693 C CA . GLY A 1 87 ? 16.016 2.765 -15.821 1.00 82.75 87 GLY A CA 1
ATOM 694 C C . GLY A 1 87 ? 15.847 1.267 -15.606 1.00 82.75 87 GLY A C 1
ATOM 695 O O . GLY A 1 87 ? 14.742 0.753 -15.741 1.00 82.75 87 GLY A O 1
ATOM 696 N N . MET A 1 88 ? 16.942 0.558 -15.334 1.00 85.25 88 MET A N 1
ATOM 697 C CA . MET A 1 88 ? 16.952 -0.896 -15.221 1.00 85.25 88 MET A CA 1
ATOM 698 C C . MET A 1 88 ? 17.062 -1.323 -13.755 1.00 85.25 88 MET A C 1
ATOM 700 O O . MET A 1 88 ? 17.748 -0.636 -12.985 1.00 85.25 88 MET A O 1
ATOM 704 N N . PRO A 1 89 ? 16.436 -2.446 -13.363 1.00 85.62 89 PRO A N 1
ATOM 705 C CA . PRO A 1 89 ? 16.667 -3.054 -12.061 1.00 85.62 89 PRO A CA 1
ATOM 706 C C . PRO A 1 89 ? 18.152 -3.359 -11.848 1.00 85.62 89 PRO A C 1
ATOM 708 O O . PRO A 1 89 ? 18.885 -3.686 -12.786 1.00 85.62 89 PRO A O 1
ATOM 711 N N . SER A 1 90 ? 18.594 -3.214 -10.605 1.00 87.88 90 SER A N 1
ATOM 712 C CA . SER A 1 90 ? 19.898 -3.685 -10.141 1.00 87.88 90 SER A CA 1
ATOM 713 C C . SER A 1 90 ? 19.722 -4.951 -9.305 1.00 87.88 90 SER A C 1
ATOM 715 O O . SER A 1 90 ? 18.614 -5.233 -8.864 1.00 87.88 90 SER A O 1
ATOM 717 N N . THR A 1 91 ? 20.814 -5.649 -8.985 1.00 90.38 91 THR A N 1
ATOM 718 C CA . THR A 1 91 ? 20.773 -6.772 -8.032 1.00 90.38 91 THR A CA 1
ATOM 719 C C . THR A 1 91 ? 20.123 -6.373 -6.705 1.00 90.38 91 THR A C 1
ATOM 721 O O . THR A 1 91 ? 19.302 -7.111 -6.184 1.00 90.38 91 THR A O 1
ATOM 724 N N . ILE A 1 92 ? 20.403 -5.163 -6.208 1.00 89.25 92 ILE A N 1
ATOM 725 C CA . ILE A 1 92 ? 19.784 -4.633 -4.983 1.00 89.25 92 ILE A CA 1
ATOM 726 C C . ILE A 1 92 ? 18.273 -4.457 -5.163 1.00 89.25 92 ILE A C 1
ATOM 728 O O . ILE A 1 92 ? 17.504 -4.717 -4.240 1.00 89.25 92 ILE A O 1
ATOM 732 N N . THR A 1 93 ? 17.847 -4.002 -6.341 1.00 86.81 93 THR A N 1
ATOM 733 C CA . THR A 1 93 ? 16.428 -3.839 -6.671 1.00 86.81 93 THR A CA 1
ATOM 734 C C . THR A 1 93 ? 15.722 -5.184 -6.665 1.00 86.81 93 THR A C 1
ATOM 736 O O . THR A 1 93 ? 14.706 -5.327 -5.989 1.00 86.81 93 THR A O 1
ATOM 739 N N . ASP A 1 94 ? 16.290 -6.173 -7.350 1.00 86.00 94 ASP A N 1
ATOM 740 C CA . ASP A 1 94 ? 15.726 -7.519 -7.427 1.00 86.00 94 ASP A CA 1
ATOM 741 C C . ASP A 1 94 ? 15.649 -8.161 -6.033 1.00 86.00 94 ASP A C 1
ATOM 743 O O . ASP A 1 94 ? 14.571 -8.572 -5.610 1.00 86.00 94 ASP A O 1
ATOM 747 N N . GLU A 1 95 ? 16.738 -8.124 -5.257 1.00 88.19 95 GLU A N 1
ATOM 748 C CA . GLU A 1 95 ? 16.779 -8.640 -3.880 1.00 88.19 95 GLU A CA 1
ATOM 749 C C . GLU A 1 95 ? 15.763 -7.942 -2.962 1.00 88.19 95 GLU A C 1
ATOM 751 O O . GLU A 1 95 ? 15.110 -8.591 -2.140 1.00 88.19 95 GLU A O 1
ATOM 756 N N . SER A 1 96 ? 15.592 -6.622 -3.109 1.00 88.75 96 SER A N 1
ATOM 757 C CA . SER A 1 96 ? 14.619 -5.853 -2.323 1.00 88.75 96 SER A CA 1
ATOM 758 C C . SER A 1 96 ? 13.189 -6.306 -2.617 1.00 88.75 96 SER A C 1
ATOM 760 O O . SER A 1 96 ? 12.392 -6.461 -1.696 1.00 88.75 96 SER A O 1
ATOM 762 N N . TRP A 1 97 ? 12.844 -6.554 -3.882 1.00 86.88 97 TRP A N 1
ATOM 763 C CA . TRP A 1 97 ? 11.520 -7.068 -4.239 1.00 86.88 97 TRP A CA 1
ATOM 764 C C . TRP A 1 97 ? 11.331 -8.527 -3.823 1.00 86.88 97 TRP A C 1
ATOM 766 O O . TRP A 1 97 ? 10.279 -8.866 -3.281 1.00 86.88 97 TRP A O 1
ATOM 776 N N . GLU A 1 98 ? 12.339 -9.379 -4.007 1.00 83.50 98 GLU A N 1
ATOM 777 C CA . GLU A 1 98 ? 12.296 -10.787 -3.595 1.00 83.50 98 GLU A CA 1
ATOM 778 C C . GLU A 1 98 ? 12.046 -10.945 -2.092 1.00 83.50 98 GLU A C 1
ATOM 780 O O . GLU A 1 98 ? 11.283 -11.821 -1.673 1.00 83.50 98 GLU A O 1
ATOM 785 N N . MET A 1 99 ? 12.611 -10.059 -1.266 1.00 83.38 99 MET A N 1
ATOM 786 C CA . MET A 1 99 ? 12.440 -10.114 0.188 1.00 83.38 99 MET A CA 1
ATOM 787 C C . MET A 1 99 ? 10.977 -9.980 0.639 1.00 83.38 99 MET A C 1
ATOM 789 O O . MET A 1 99 ? 10.635 -10.455 1.718 1.00 83.38 99 MET A O 1
ATOM 793 N N . LEU A 1 100 ? 10.109 -9.356 -0.168 1.00 82.75 100 LEU A N 1
ATOM 794 C CA . LEU A 1 100 ? 8.684 -9.208 0.147 1.00 82.75 100 LEU A CA 1
ATOM 795 C C . LEU A 1 100 ? 7.914 -10.527 0.014 1.00 82.75 100 LEU A C 1
ATOM 797 O O . LEU A 1 100 ? 6.850 -10.676 0.614 1.00 82.75 100 LEU A O 1
ATOM 801 N N . TYR A 1 101 ? 8.434 -11.465 -0.782 1.00 71.69 101 TYR A N 1
ATOM 802 C CA . TYR A 1 101 ? 7.781 -12.740 -1.082 1.00 71.69 101 TYR A CA 1
ATOM 803 C C . TYR A 1 101 ? 8.482 -13.945 -0.445 1.00 71.69 101 TYR A C 1
ATOM 805 O O . TYR A 1 101 ? 7.889 -15.022 -0.320 1.00 71.69 101 TYR A O 1
ATOM 813 N N . ASN A 1 102 ? 9.729 -13.779 -0.008 1.00 69.62 102 ASN A N 1
ATOM 814 C CA . ASN A 1 102 ? 10.462 -14.822 0.693 1.00 69.62 102 ASN A CA 1
ATOM 815 C C . ASN A 1 102 ? 9.824 -15.112 2.062 1.00 69.62 102 ASN A C 1
ATOM 817 O O . ASN A 1 102 ? 9.751 -14.250 2.933 1.00 69.62 102 ASN A O 1
ATOM 821 N N . GLY A 1 103 ? 9.374 -16.356 2.264 1.00 62.69 103 GLY A N 1
ATOM 822 C CA . GLY A 1 103 ? 8.817 -16.815 3.543 1.00 62.69 103 GLY A CA 1
ATOM 823 C C . GLY A 1 103 ? 7.307 -16.610 3.731 1.00 62.69 103 GLY A C 1
ATOM 824 O O . GLY A 1 103 ? 6.826 -16.744 4.853 1.00 62.69 103 GLY A O 1
ATOM 825 N N . LEU A 1 104 ? 6.541 -16.351 2.661 1.00 58.41 104 LEU A N 1
ATOM 826 C CA . LEU A 1 104 ? 5.082 -16.118 2.694 1.00 58.41 104 LEU A CA 1
ATOM 827 C C . LEU A 1 104 ? 4.204 -17.304 3.154 1.00 58.41 104 LEU A C 1
ATOM 829 O O . LEU A 1 104 ? 2.978 -17.221 3.084 1.00 58.41 104 LEU A O 1
ATOM 833 N N . THR A 1 105 ? 4.782 -18.393 3.661 1.00 55.56 105 THR A N 1
ATOM 834 C CA . THR A 1 105 ? 4.038 -19.526 4.233 1.00 55.56 105 THR A CA 1
ATOM 835 C C . THR A 1 105 ? 4.249 -19.621 5.751 1.00 55.56 105 THR A C 1
ATOM 837 O O . THR A 1 105 ? 4.932 -20.540 6.220 1.00 55.56 105 THR A O 1
ATOM 840 N N . PRO A 1 106 ? 3.698 -18.694 6.559 1.00 54.38 106 PRO A N 1
ATOM 841 C CA . PRO A 1 106 ? 3.726 -18.833 8.006 1.00 54.38 106 PRO A CA 1
ATOM 842 C C . PRO A 1 106 ? 2.839 -20.011 8.426 1.00 54.38 106 PRO A C 1
ATOM 844 O O . PRO A 1 106 ? 1.639 -20.050 8.152 1.00 54.38 106 PRO A O 1
ATOM 847 N N . LYS A 1 107 ? 3.427 -20.990 9.117 1.00 56.59 107 LYS A N 1
ATOM 848 C CA . LYS A 1 107 ? 2.680 -22.083 9.743 1.00 56.59 107 LYS A CA 1
ATOM 849 C C . LYS A 1 107 ? 1.950 -21.534 10.970 1.00 56.59 107 LYS A C 1
ATOM 851 O O . LYS A 1 107 ? 2.579 -21.288 11.996 1.00 56.59 107 LYS A O 1
ATOM 856 N N . ILE A 1 108 ? 0.635 -21.342 10.873 1.00 54.75 108 ILE A N 1
ATOM 857 C CA . ILE A 1 108 ? -0.194 -20.945 12.020 1.00 54.75 108 ILE A CA 1
ATOM 858 C C . ILE A 1 108 ? -0.251 -22.132 12.998 1.00 54.75 108 ILE A C 1
ATOM 860 O O . ILE A 1 108 ? -0.629 -23.231 12.581 1.00 54.75 108 ILE A O 1
ATOM 864 N N . PRO A 1 109 ? 0.129 -21.964 14.278 1.00 46.84 109 PRO A N 1
ATOM 865 C CA . PRO A 1 109 ? 0.065 -23.038 15.257 1.00 46.84 109 PRO A CA 1
ATOM 866 C C . PRO A 1 109 ? -1.394 -23.324 15.631 1.00 46.84 109 PRO A C 1
ATOM 868 O O . PRO A 1 109 ? -1.951 -22.765 16.570 1.00 46.84 109 PRO A O 1
ATOM 871 N N . SER A 1 110 ? -2.003 -24.238 14.886 1.00 43.16 110 SER A N 1
ATOM 872 C CA . SER A 1 110 ? -3.024 -25.138 15.409 1.00 43.16 110 SER A CA 1
ATOM 873 C C . SER A 1 110 ? -2.630 -26.572 15.032 1.00 43.16 110 SER A C 1
ATOM 875 O O . SER A 1 110 ? -1.996 -26.799 14.002 1.00 43.16 110 SER A O 1
ATOM 877 N N . GLU A 1 111 ? -2.893 -27.493 15.957 1.00 38.88 111 GLU A N 1
ATOM 878 C CA . GLU A 1 111 ? -2.668 -28.949 15.929 1.00 38.88 111 GLU A CA 1
ATOM 879 C C . GLU A 1 111 ? -2.967 -29.636 14.569 1.00 38.88 111 GLU A C 1
ATOM 881 O O . GLU A 1 111 ? -3.666 -29.101 13.713 1.00 38.88 111 GLU A O 1
ATOM 886 N N . PRO A 1 112 ? -2.391 -30.828 14.336 1.00 40.44 112 PRO A N 1
ATOM 887 C CA . PRO A 1 112 ? -1.519 -31.133 13.217 1.00 40.44 112 PRO A CA 1
ATOM 888 C C . PRO A 1 112 ? -2.266 -31.214 11.884 1.00 40.44 112 PRO A C 1
ATOM 890 O O . PRO A 1 112 ? -3.021 -32.142 11.606 1.00 40.44 112 PRO A O 1
ATOM 893 N N . THR A 1 113 ? -1.937 -30.323 10.960 1.00 34.81 113 THR A N 1
ATOM 894 C CA . THR A 1 113 ? -1.925 -30.692 9.543 1.00 34.81 113 THR A CA 1
ATOM 895 C C . THR A 1 113 ? -0.707 -30.041 8.917 1.00 34.81 113 THR A C 1
ATOM 897 O O . THR A 1 113 ? -0.723 -28.887 8.500 1.00 34.81 113 THR A O 1
ATOM 900 N N . ILE A 1 114 ? 0.415 -30.762 8.944 1.00 38.28 114 ILE A N 1
ATOM 901 C CA . ILE A 1 114 ? 1.566 -30.390 8.128 1.00 38.28 114 ILE A CA 1
ATOM 902 C C . ILE A 1 114 ? 1.173 -30.699 6.691 1.00 38.28 114 ILE A C 1
ATOM 904 O O . ILE A 1 114 ? 1.125 -31.859 6.294 1.00 38.28 114 ILE A O 1
ATOM 908 N N . LEU A 1 115 ? 0.860 -29.654 5.937 1.00 42.44 115 LEU A N 1
ATOM 909 C CA . LEU A 1 115 ? 0.809 -29.714 4.489 1.00 42.44 115 LEU A CA 1
ATOM 910 C C . LEU A 1 115 ? 2.106 -29.115 3.964 1.00 42.44 115 LEU A C 1
ATOM 912 O O . LEU A 1 115 ? 2.418 -27.949 4.201 1.00 42.44 115 LEU A O 1
ATOM 916 N N . ASP A 1 116 ? 2.883 -29.983 3.329 1.00 37.38 116 ASP A N 1
ATOM 917 C CA . ASP A 1 116 ? 4.106 -29.646 2.622 1.00 37.38 116 ASP A CA 1
ATOM 918 C C . ASP A 1 116 ? 3.766 -28.709 1.451 1.00 37.38 116 ASP A C 1
ATOM 920 O O . ASP A 1 116 ? 3.094 -29.098 0.496 1.00 37.38 116 ASP A O 1
ATOM 924 N N . LEU A 1 117 ? 4.182 -27.446 1.569 1.00 39.56 117 LEU A N 1
ATOM 925 C CA . LEU A 1 117 ? 3.979 -26.389 0.573 1.00 39.56 117 LEU A CA 1
ATOM 926 C C . LEU A 1 117 ? 5.151 -26.295 -0.421 1.00 39.56 117 LEU A C 1
ATOM 928 O O . LEU A 1 117 ? 5.280 -25.296 -1.123 1.00 39.56 117 LEU A O 1
ATOM 932 N N . SER A 1 118 ? 5.982 -27.336 -0.538 1.00 32.69 118 SER A N 1
ATOM 933 C CA . SER A 1 118 ? 7.164 -27.373 -1.414 1.00 32.69 118 SER A CA 1
ATOM 934 C C . SER A 1 118 ? 6.899 -27.204 -2.921 1.00 32.69 118 SER A C 1
ATOM 936 O O . SER A 1 118 ? 7.850 -27.203 -3.697 1.00 32.69 118 SER A O 1
ATOM 938 N N . ASN A 1 119 ? 5.648 -27.013 -3.365 1.00 32.84 119 ASN A N 1
ATOM 939 C CA . ASN A 1 119 ? 5.294 -26.984 -4.788 1.00 32.84 119 ASN A CA 1
ATOM 940 C C . ASN A 1 119 ? 4.364 -25.842 -5.239 1.00 32.84 119 ASN A C 1
ATOM 942 O O . ASN A 1 119 ? 3.686 -25.956 -6.264 1.00 32.84 119 ASN A O 1
ATOM 946 N N . THR A 1 120 ? 4.337 -24.708 -4.539 1.00 34.47 120 THR A N 1
ATOM 947 C CA . THR A 1 120 ? 3.702 -23.496 -5.083 1.00 34.47 120 THR A CA 1
ATOM 948 C C . THR A 1 120 ? 4.689 -22.715 -5.948 1.00 34.47 120 THR A C 1
ATOM 950 O O . THR A 1 120 ? 5.513 -21.951 -5.454 1.00 34.47 120 THR A O 1
ATOM 953 N N . SER A 1 121 ? 4.592 -22.922 -7.263 1.00 34.16 121 SER A N 1
ATOM 954 C CA . SER A 1 121 ? 5.206 -22.063 -8.281 1.00 34.16 121 SER A CA 1
ATOM 955 C C . SER A 1 121 ? 4.695 -20.619 -8.135 1.00 34.16 121 SER A C 1
ATOM 957 O O . SER A 1 121 ? 3.479 -20.426 -8.023 1.00 34.16 121 SER A O 1
ATOM 959 N N . PRO A 1 122 ? 5.568 -19.595 -8.153 1.00 37.19 122 PRO A N 1
ATOM 960 C CA . PRO A 1 122 ? 5.132 -18.209 -8.107 1.00 37.19 122 PRO A CA 1
ATOM 961 C C . PRO A 1 122 ? 4.609 -17.800 -9.487 1.00 37.19 122 PRO A C 1
ATOM 963 O O . PRO A 1 122 ? 5.372 -17.488 -10.408 1.00 37.19 122 PRO A O 1
ATOM 966 N N . THR A 1 123 ? 3.284 -17.782 -9.645 1.00 32.91 123 THR A N 1
ATOM 967 C CA . THR A 1 123 ? 2.654 -17.079 -10.766 1.00 32.91 123 THR A CA 1
ATOM 968 C C . THR A 1 123 ? 2.865 -15.585 -10.578 1.00 32.91 123 THR A C 1
ATOM 970 O O . THR A 1 123 ? 2.139 -14.908 -9.850 1.00 32.91 123 THR A O 1
ATOM 973 N N . HIS A 1 124 ? 3.905 -15.101 -11.244 1.00 36.88 124 HIS A N 1
ATOM 974 C CA . HIS A 1 124 ? 4.152 -13.702 -11.517 1.00 36.88 124 HIS A CA 1
ATOM 975 C C . HIS A 1 124 ? 2.974 -13.083 -12.281 1.00 36.88 124 HIS A C 1
ATOM 977 O O . HIS A 1 124 ? 2.267 -13.764 -13.023 1.00 36.88 124 HIS A O 1
ATOM 983 N N . GLN A 1 125 ? 2.888 -11.754 -12.182 1.00 35.03 125 GLN A N 1
ATOM 984 C CA . GLN A 1 125 ? 2.254 -10.861 -13.155 1.00 35.03 125 GLN A CA 1
ATOM 985 C C . GLN A 1 125 ? 0.781 -10.496 -12.908 1.00 35.03 125 GLN A C 1
ATOM 987 O O . GLN A 1 125 ? -0.116 -10.890 -13.645 1.00 35.03 125 GLN A O 1
ATOM 992 N N . LYS A 1 126 ? 0.553 -9.581 -11.957 1.00 33.28 126 LYS A N 1
ATOM 993 C CA . LYS A 1 126 ? -0.518 -8.569 -12.061 1.00 33.28 126 LYS A CA 1
ATOM 994 C C . LYS A 1 126 ? -0.038 -7.219 -11.521 1.00 33.28 126 LYS A C 1
ATOM 996 O O . LYS A 1 126 ? -0.435 -6.779 -10.453 1.00 33.28 126 LYS A O 1
ATOM 1001 N N . ALA A 1 127 ? 0.805 -6.554 -12.306 1.00 32.72 127 ALA A N 1
ATOM 1002 C CA . ALA A 1 127 ? 1.122 -5.133 -12.152 1.00 32.72 127 ALA A CA 1
ATOM 1003 C C . ALA A 1 127 ? 0.980 -4.417 -13.506 1.00 32.72 127 ALA A C 1
ATOM 1005 O O . ALA A 1 127 ? 1.883 -3.729 -13.954 1.00 32.72 127 ALA A O 1
ATOM 1006 N N . ILE A 1 128 ? -0.125 -4.646 -14.224 1.00 39.88 128 ILE A N 1
ATOM 1007 C CA . ILE A 1 128 ? -0.430 -3.938 -15.479 1.00 39.88 128 ILE A CA 1
ATOM 1008 C C . ILE A 1 128 ? -1.946 -3.728 -15.557 1.00 39.88 128 ILE A C 1
ATOM 1010 O O . ILE A 1 128 ? -2.649 -4.433 -16.268 1.00 39.88 128 ILE A O 1
ATOM 1014 N N . TRP A 1 129 ? -2.468 -2.788 -14.771 1.00 33.72 129 TRP A N 1
ATOM 1015 C CA . TRP A 1 129 ? -3.822 -2.244 -14.978 1.00 33.72 129 TRP A CA 1
ATOM 1016 C C . TRP A 1 129 ? -3.844 -0.713 -15.091 1.00 33.72 129 TRP A C 1
ATOM 1018 O O . TRP A 1 129 ? -4.890 -0.137 -15.363 1.00 33.72 129 TRP A O 1
ATOM 1028 N N . LEU A 1 130 ? -2.686 -0.051 -14.979 1.00 40.91 130 LEU A N 1
ATOM 1029 C CA . LEU A 1 130 ? -2.565 1.403 -15.148 1.00 40.91 130 LEU A CA 1
ATOM 1030 C C . LEU A 1 130 ? -2.272 1.829 -16.604 1.00 40.91 130 LEU A C 1
ATOM 1032 O O . LEU A 1 130 ? -2.356 3.010 -16.915 1.00 40.91 130 LEU A O 1
ATOM 1036 N N . ASP A 1 131 ? -2.005 0.889 -17.522 1.00 41.06 131 ASP A N 1
ATOM 1037 C CA . ASP A 1 131 ? -1.703 1.177 -18.945 1.00 41.06 131 ASP A CA 1
ATOM 1038 C C . ASP A 1 131 ? -2.970 1.363 -19.822 1.00 41.06 131 ASP A C 1
ATOM 1040 O O . ASP A 1 131 ? -2.882 1.572 -21.033 1.00 41.06 131 ASP A O 1
ATOM 1044 N N . GLY A 1 132 ? -4.167 1.268 -19.226 1.00 37.47 132 GLY A N 1
ATOM 1045 C CA . GLY A 1 132 ? -5.439 1.120 -19.943 1.00 37.47 132 GLY A CA 1
ATOM 1046 C C . GLY A 1 132 ? -6.194 2.401 -20.307 1.00 37.47 132 GLY A C 1
ATOM 1047 O O . GLY A 1 132 ? -7.224 2.295 -20.968 1.00 37.47 132 GLY A O 1
ATOM 1048 N N . VAL A 1 133 ? -5.739 3.596 -19.907 1.00 43.28 133 VAL A N 1
ATOM 1049 C CA . VAL A 1 133 ? -6.455 4.850 -20.216 1.00 43.28 133 VAL A CA 1
ATOM 1050 C C . VAL A 1 133 ? -5.665 5.673 -21.245 1.00 43.28 133 VAL A C 1
ATOM 1052 O O . VAL A 1 133 ? -4.712 6.361 -20.876 1.00 43.28 133 VAL A O 1
ATOM 1055 N N . PRO A 1 134 ? -6.053 5.664 -22.539 1.00 46.97 134 PRO A N 1
ATOM 1056 C CA . PRO A 1 134 ? -5.348 6.385 -23.606 1.00 46.97 134 PRO A CA 1
ATOM 1057 C C . PRO A 1 134 ? -5.168 7.883 -23.331 1.00 46.97 134 PRO A C 1
ATOM 1059 O O . PRO A 1 134 ? -4.201 8.485 -23.788 1.00 46.97 134 PRO A O 1
ATOM 1062 N N . ARG A 1 135 ? -6.084 8.472 -22.552 1.00 46.81 135 ARG A N 1
ATOM 1063 C CA . ARG A 1 135 ? -6.121 9.903 -22.226 1.00 46.81 135 ARG A CA 1
ATOM 1064 C C . ARG A 1 135 ? -5.046 10.323 -21.206 1.00 46.81 135 ARG A C 1
ATOM 1066 O O . ARG A 1 135 ? -4.524 11.420 -21.326 1.00 46.81 135 ARG A O 1
ATOM 1073 N N . TYR A 1 136 ? -4.630 9.423 -20.307 1.00 48.69 136 TYR A N 1
ATOM 1074 C CA . TYR A 1 136 ? -3.476 9.629 -19.409 1.00 48.69 136 TYR A CA 1
ATOM 1075 C C . TYR A 1 136 ? -2.134 9.248 -20.063 1.00 48.69 136 TYR A C 1
ATOM 1077 O O . TYR A 1 136 ? -1.070 9.637 -19.585 1.00 48.69 136 TYR A O 1
ATOM 1085 N N . ARG A 1 137 ? -2.170 8.491 -21.173 1.00 51.41 137 ARG A N 1
ATOM 1086 C CA . ARG A 1 137 ? -0.982 7.929 -21.836 1.00 51.41 137 ARG A CA 1
ATOM 1087 C C . ARG A 1 137 ? -0.116 8.988 -22.529 1.00 51.41 137 ARG A C 1
ATOM 1089 O O . ARG A 1 137 ? 1.107 8.888 -22.507 1.00 51.41 137 ARG A O 1
ATOM 1096 N N . ALA A 1 138 ? -0.748 9.975 -23.163 1.00 52.66 138 ALA A N 1
ATOM 1097 C CA . ALA A 1 138 ? -0.085 10.855 -24.124 1.00 52.66 138 ALA A CA 1
ATOM 1098 C C . ALA A 1 138 ? 0.881 11.893 -23.506 1.00 52.66 138 ALA A C 1
ATOM 1100 O O . ALA A 1 138 ? 2.010 11.968 -23.991 1.00 52.66 138 ALA A O 1
ATOM 1101 N N . PRO A 1 139 ? 0.523 12.657 -22.452 1.00 58.50 139 PRO A N 1
ATOM 1102 C CA . PRO A 1 139 ? 1.445 13.650 -21.892 1.00 58.50 139 PRO A CA 1
ATOM 1103 C C . PRO A 1 139 ? 2.503 13.050 -20.947 1.00 58.50 139 PRO A C 1
ATOM 1105 O O . PRO A 1 139 ? 3.633 13.528 -20.934 1.00 58.50 139 PRO A O 1
ATOM 1108 N N . HIS A 1 140 ? 2.185 11.986 -20.195 1.00 57.47 140 HIS A N 1
ATOM 1109 C CA . HIS A 1 140 ? 3.073 11.467 -19.138 1.00 57.47 140 HIS A CA 1
ATOM 1110 C C . HIS A 1 140 ? 3.980 10.302 -19.564 1.00 57.47 140 HIS A C 1
ATOM 1112 O O . HIS A 1 140 ? 5.036 10.110 -18.967 1.00 57.47 140 HIS A O 1
ATOM 1118 N N . PHE A 1 141 ? 3.610 9.542 -20.602 1.00 66.25 141 PHE A N 1
ATOM 1119 C CA . PHE A 1 141 ? 4.385 8.386 -21.085 1.00 66.25 141 PHE A CA 1
ATOM 1120 C C . PHE A 1 141 ? 4.832 8.524 -22.545 1.00 66.25 141 PHE A C 1
ATOM 1122 O O . PHE A 1 141 ? 5.298 7.552 -23.146 1.00 66.25 141 PHE A O 1
ATOM 1129 N N . GLY A 1 142 ? 4.706 9.726 -23.118 1.00 68.06 142 GLY A N 1
ATOM 1130 C CA . GLY A 1 142 ? 5.056 10.001 -24.512 1.00 68.06 142 GLY A CA 1
ATOM 1131 C C . GLY A 1 142 ? 6.526 9.732 -24.843 1.00 68.06 142 GLY A C 1
ATOM 1132 O O . GLY A 1 142 ? 6.842 9.396 -25.979 1.00 68.06 142 GLY A O 1
ATOM 1133 N N . ASP A 1 143 ? 7.423 9.812 -23.856 1.00 79.25 143 ASP A N 1
ATOM 1134 C CA . ASP A 1 143 ? 8.843 9.511 -24.035 1.00 79.25 143 ASP A CA 1
ATOM 1135 C C . ASP A 1 143 ? 9.215 8.054 -23.722 1.00 79.25 143 ASP A C 1
ATOM 1137 O O . ASP A 1 143 ? 10.328 7.640 -24.053 1.00 79.25 143 ASP A O 1
ATOM 1141 N N . PHE A 1 144 ? 8.311 7.276 -23.109 1.00 79.81 144 PHE A N 1
ATOM 1142 C CA . PHE A 1 144 ? 8.535 5.870 -22.775 1.00 79.81 144 PHE A CA 1
ATOM 1143 C C . PHE A 1 144 ? 8.412 4.974 -24.006 1.00 79.81 144 PHE A C 1
ATOM 1145 O O . PHE A 1 144 ? 9.263 4.111 -24.214 1.00 79.81 144 PHE A O 1
ATOM 1152 N N . TYR A 1 145 ? 7.384 5.184 -24.829 1.00 77.56 145 TYR A N 1
ATOM 1153 C CA . TYR A 1 145 ? 7.176 4.441 -26.072 1.00 77.56 145 TYR A CA 1
ATOM 1154 C C . TYR A 1 145 ? 7.785 5.211 -27.245 1.00 77.56 145 TYR A C 1
ATOM 1156 O O . TYR A 1 145 ? 7.283 6.264 -27.631 1.00 77.56 145 TYR A O 1
ATOM 1164 N N . ARG A 1 146 ? 8.865 4.691 -27.834 1.00 77.44 146 ARG A N 1
ATOM 1165 C CA . ARG A 1 146 ? 9.454 5.285 -29.039 1.00 77.44 146 ARG A CA 1
ATOM 1166 C C . ARG A 1 146 ? 8.678 4.860 -30.286 1.00 77.44 146 ARG A C 1
ATOM 1168 O O . ARG A 1 146 ? 8.045 3.807 -30.315 1.00 77.44 146 ARG A O 1
ATOM 1175 N N . GLY A 1 147 ? 8.763 5.669 -31.344 1.00 76.00 147 GLY A N 1
ATOM 1176 C CA . GLY A 1 147 ? 8.084 5.400 -32.620 1.00 76.00 147 GLY A CA 1
ATOM 1177 C C . GLY A 1 147 ? 8.540 4.117 -33.330 1.00 76.00 147 GLY A C 1
ATOM 1178 O O . GLY A 1 147 ? 7.820 3.607 -34.180 1.00 76.00 147 GLY A O 1
ATOM 1179 N N . ASP A 1 148 ? 9.701 3.572 -32.959 1.00 82.00 148 ASP A N 1
ATOM 1180 C CA . ASP A 1 148 ? 10.228 2.287 -33.439 1.00 82.00 148 ASP A CA 1
ATOM 1181 C C . ASP A 1 148 ? 9.750 1.078 -32.604 1.00 82.00 148 ASP A C 1
ATOM 1183 O O . ASP A 1 148 ? 10.172 -0.051 -32.845 1.00 82.00 148 ASP A O 1
ATOM 1187 N N . GLY A 1 149 ? 8.886 1.302 -31.607 1.00 77.00 149 GLY A N 1
ATOM 1188 C CA . GLY A 1 149 ? 8.400 0.278 -30.680 1.00 77.00 149 GLY A CA 1
ATOM 1189 C C . GLY A 1 149 ? 9.363 -0.055 -29.535 1.00 77.00 149 GLY A C 1
ATOM 1190 O O . GLY A 1 149 ? 9.005 -0.836 -28.650 1.00 77.00 149 GLY A O 1
ATOM 1191 N N . SER A 1 150 ? 10.562 0.535 -29.503 1.00 81.44 150 SER A N 1
ATOM 1192 C CA . SER A 1 150 ? 11.477 0.397 -28.370 1.00 81.44 150 SER A CA 1
ATOM 1193 C C . SER A 1 150 ? 10.991 1.197 -27.156 1.00 81.44 150 SER A C 1
ATOM 1195 O O . SER A 1 150 ? 10.215 2.151 -27.267 1.00 81.44 150 SER A O 1
ATOM 1197 N N . LYS A 1 151 ? 11.457 0.807 -25.965 1.00 82.56 151 LYS A N 1
ATOM 1198 C CA . LYS A 1 151 ? 11.105 1.464 -24.699 1.00 82.56 151 LYS A CA 1
ATOM 1199 C C . LYS A 1 151 ? 12.268 2.295 -24.165 1.00 82.56 151 LYS A C 1
A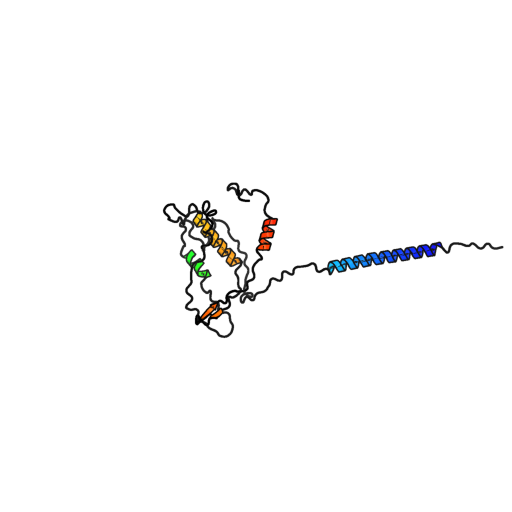TOM 1201 O O . LYS A 1 151 ? 13.421 1.860 -24.189 1.00 82.56 151 LYS A O 1
ATOM 1206 N N . ASN A 1 152 ? 11.978 3.494 -23.672 1.00 85.00 152 ASN A N 1
ATOM 1207 C CA . ASN A 1 152 ? 12.945 4.361 -23.008 1.00 85.00 152 ASN A CA 1
ATOM 1208 C C . ASN A 1 152 ? 12.868 4.206 -21.488 1.00 85.00 152 ASN A C 1
ATOM 1210 O O . ASN A 1 152 ? 12.202 4.983 -20.807 1.00 85.00 152 ASN A O 1
ATOM 1214 N N . TYR A 1 153 ? 13.578 3.224 -20.944 1.00 83.31 153 TYR A N 1
ATOM 1215 C CA . TYR A 1 153 ? 13.573 2.975 -19.500 1.00 83.31 153 TYR A CA 1
ATOM 1216 C C . TYR A 1 153 ? 14.197 4.117 -18.677 1.00 83.31 153 TYR A C 1
ATOM 1218 O O . TYR A 1 153 ? 13.862 4.288 -17.513 1.00 83.31 153 TYR A O 1
ATOM 1226 N N . ALA A 1 154 ? 15.042 4.956 -19.279 1.00 84.12 154 ALA A N 1
ATOM 1227 C CA . ALA A 1 154 ? 15.628 6.122 -18.614 1.00 84.1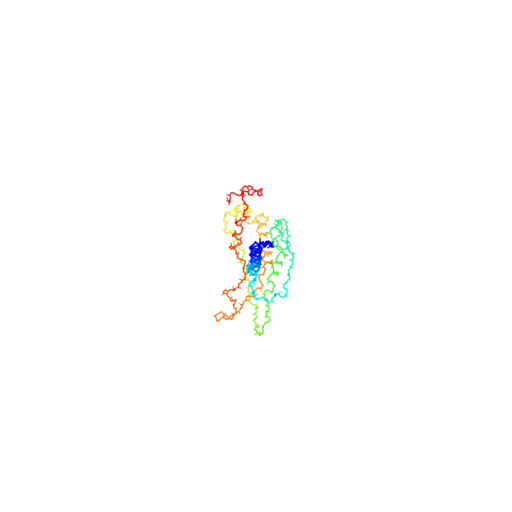2 154 ALA A CA 1
ATOM 1228 C C . ALA A 1 154 ? 14.753 7.392 -18.691 1.00 84.12 154 ALA A C 1
ATOM 1230 O O . ALA A 1 154 ? 15.099 8.419 -18.095 1.00 84.12 154 ALA A O 1
ATOM 1231 N N . GLY A 1 155 ? 13.654 7.338 -19.452 1.00 81.38 155 GLY A N 1
ATOM 1232 C CA . GLY A 1 155 ? 12.753 8.461 -19.696 1.00 81.38 155 GLY A CA 1
ATOM 1233 C C . GLY A 1 155 ? 11.952 8.888 -18.467 1.00 81.38 155 GLY A C 1
ATOM 1234 O O . GLY A 1 155 ? 11.859 8.170 -17.471 1.00 81.38 155 GLY A O 1
ATOM 1235 N N . HIS A 1 156 ? 11.348 10.068 -18.551 1.00 81.19 156 HIS A N 1
ATOM 1236 C CA . HIS A 1 156 ? 10.414 10.591 -17.564 1.00 81.19 156 HIS A CA 1
ATOM 1237 C C . HIS A 1 156 ? 9.249 9.628 -17.325 1.00 81.19 156 HIS A C 1
ATOM 1239 O O . HIS A 1 156 ? 8.966 9.312 -16.173 1.00 81.19 156 HIS A O 1
ATOM 1245 N N . GLY A 1 157 ? 8.635 9.094 -18.385 1.00 78.88 157 GLY A N 1
ATOM 1246 C CA . GLY A 1 157 ? 7.526 8.154 -18.258 1.00 78.88 157 GLY A CA 1
ATOM 1247 C C . GLY A 1 157 ? 7.911 6.890 -17.491 1.00 78.88 157 GLY A C 1
ATOM 1248 O O . GLY A 1 157 ? 7.181 6.470 -16.601 1.00 78.88 157 GLY A O 1
ATOM 1249 N N . ALA A 1 158 ? 9.091 6.319 -17.755 1.00 80.69 158 ALA A N 1
ATOM 1250 C CA . ALA A 1 158 ? 9.581 5.161 -1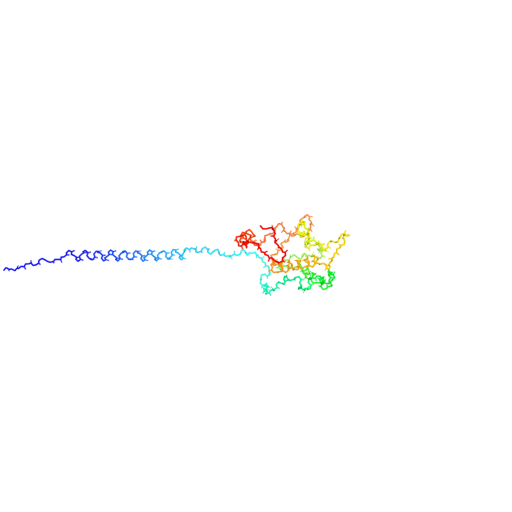7.003 1.00 80.69 158 ALA A CA 1
ATOM 1251 C C . ALA A 1 158 ? 9.821 5.482 -15.521 1.00 80.69 158 ALA A C 1
ATOM 1253 O O . ALA A 1 158 ? 9.393 4.724 -14.654 1.00 80.69 158 ALA A O 1
ATOM 1254 N N . LYS A 1 159 ? 10.450 6.626 -15.228 1.00 79.88 159 LYS A N 1
ATOM 1255 C CA . LYS A 1 159 ? 10.673 7.097 -13.850 1.00 79.88 159 LYS A CA 1
ATOM 1256 C C . LYS A 1 159 ? 9.364 7.347 -13.110 1.00 79.88 159 LYS A C 1
ATOM 1258 O O . LYS A 1 159 ? 9.278 7.080 -11.918 1.00 79.88 159 LYS A O 1
ATOM 1263 N N . HIS A 1 160 ? 8.346 7.833 -13.814 1.00 80.25 160 HIS A N 1
ATOM 1264 C CA . HIS A 1 160 ? 7.018 8.025 -13.252 1.00 80.25 160 HIS A CA 1
ATOM 1265 C C . HIS A 1 160 ? 6.370 6.683 -12.888 1.00 80.25 160 HIS A C 1
ATOM 1267 O O . HIS A 1 160 ? 5.887 6.541 -11.770 1.00 80.25 160 HIS A O 1
ATOM 1273 N N . ILE A 1 161 ? 6.430 5.676 -13.774 1.00 80.12 161 ILE A N 1
ATOM 1274 C CA . ILE A 1 161 ? 5.944 4.315 -13.465 1.00 80.12 161 ILE A CA 1
ATOM 1275 C C . ILE A 1 161 ? 6.659 3.760 -12.234 1.00 80.12 161 ILE A C 1
ATOM 1277 O O . ILE A 1 161 ? 5.997 3.310 -11.304 1.00 80.12 161 ILE A O 1
ATOM 1281 N N . ASP A 1 162 ? 7.991 3.798 -12.222 1.00 80.88 162 ASP A N 1
ATOM 1282 C CA . ASP A 1 162 ? 8.807 3.259 -11.132 1.00 80.88 162 ASP A CA 1
ATOM 1283 C C . ASP A 1 162 ? 8.472 3.917 -9.784 1.00 80.88 162 ASP A C 1
ATOM 1285 O O . ASP A 1 162 ? 8.181 3.236 -8.800 1.00 80.88 162 ASP A O 1
ATOM 1289 N N . HIS A 1 163 ? 8.381 5.249 -9.765 1.00 84.44 163 HIS A N 1
ATOM 1290 C CA . HIS A 1 163 ? 7.955 6.006 -8.593 1.00 84.44 163 HIS A CA 1
ATOM 1291 C C . HIS A 1 163 ? 6.535 5.643 -8.131 1.00 84.44 163 HIS A C 1
ATOM 1293 O O . HIS A 1 163 ? 6.304 5.442 -6.938 1.00 84.44 163 HIS A O 1
ATOM 1299 N N . CYS A 1 164 ? 5.579 5.522 -9.057 1.00 82.25 164 CYS A N 1
ATOM 1300 C CA . CYS A 1 164 ? 4.212 5.115 -8.734 1.00 82.25 164 CYS A CA 1
ATOM 1301 C C . CYS A 1 164 ? 4.154 3.698 -8.150 1.00 82.25 164 CYS A C 1
ATOM 1303 O O . CYS A 1 164 ? 3.406 3.460 -7.202 1.00 82.25 164 CYS A O 1
ATOM 1305 N N . LEU A 1 165 ? 4.930 2.757 -8.695 1.00 85.31 165 LEU A N 1
ATOM 1306 C CA . LEU A 1 165 ? 4.988 1.384 -8.195 1.00 85.31 165 LEU A CA 1
ATOM 1307 C C . LEU A 1 165 ? 5.535 1.333 -6.768 1.00 85.31 165 LEU A C 1
ATOM 1309 O O . LEU A 1 165 ? 4.950 0.662 -5.915 1.00 85.31 165 LEU A O 1
ATOM 1313 N N . ASP A 1 166 ? 6.601 2.079 -6.483 1.00 84.94 166 ASP A N 1
ATOM 1314 C CA . ASP A 1 166 ? 7.135 2.164 -5.128 1.00 84.94 166 ASP A CA 1
ATOM 1315 C C . ASP A 1 166 ? 6.163 2.864 -4.161 1.00 84.94 166 ASP A C 1
ATOM 1317 O O . ASP A 1 166 ? 5.977 2.409 -3.031 1.00 84.94 166 ASP A O 1
ATOM 1321 N N . TRP A 1 167 ? 5.458 3.908 -4.605 1.00 84.25 167 TRP A N 1
ATOM 1322 C CA . TRP A 1 167 ? 4.428 4.563 -3.794 1.00 84.25 167 TRP A CA 1
ATOM 1323 C C . TRP A 1 167 ? 3.272 3.613 -3.433 1.00 84.25 167 TRP A C 1
ATOM 1325 O O . TRP A 1 167 ? 2.826 3.569 -2.279 1.00 84.25 167 TRP A O 1
ATOM 1335 N N . ILE A 1 168 ? 2.817 2.796 -4.391 1.00 86.44 168 ILE A N 1
ATOM 1336 C CA . ILE A 1 168 ? 1.809 1.754 -4.149 1.00 86.44 168 ILE A CA 1
ATOM 1337 C C . ILE A 1 168 ? 2.347 0.726 -3.153 1.00 86.44 168 ILE A C 1
ATOM 1339 O O . ILE A 1 168 ? 1.661 0.411 -2.181 1.00 86.44 168 ILE A O 1
ATOM 1343 N N . ARG A 1 169 ? 3.579 0.238 -3.343 1.00 88.69 169 ARG A N 1
ATOM 1344 C CA . ARG A 1 169 ? 4.230 -0.713 -2.429 1.00 88.69 169 ARG A CA 1
ATOM 1345 C C . ARG A 1 169 ? 4.272 -0.173 -0.999 1.00 88.69 169 ARG A C 1
ATOM 1347 O O . ARG A 1 169 ? 3.845 -0.864 -0.077 1.00 88.69 169 ARG A O 1
ATOM 1354 N N . GLN A 1 170 ? 4.733 1.063 -0.805 1.00 87.44 170 GLN A N 1
ATOM 1355 C CA . GLN A 1 170 ? 4.761 1.706 0.513 1.00 87.44 170 GLN A CA 1
ATOM 1356 C C . GLN A 1 170 ? 3.355 1.826 1.117 1.00 87.44 170 GLN A C 1
ATOM 1358 O O . GLN A 1 170 ? 3.166 1.554 2.300 1.00 87.44 170 GLN A O 1
ATOM 1363 N N . THR A 1 171 ? 2.354 2.191 0.314 1.00 87.56 171 THR A N 1
ATOM 1364 C CA . THR A 1 171 ? 0.959 2.294 0.764 1.00 87.56 171 THR A CA 1
ATOM 1365 C C . THR A 1 171 ? 0.386 0.944 1.190 1.00 87.56 171 THR A C 1
ATOM 1367 O O . THR A 1 171 ? -0.292 0.874 2.218 1.00 87.56 171 THR A O 1
ATOM 1370 N N . LEU A 1 172 ? 0.692 -0.124 0.450 1.00 88.19 172 LEU A N 1
ATOM 1371 C CA . LEU A 1 172 ? 0.305 -1.491 0.798 1.00 88.19 172 LEU A CA 1
ATOM 1372 C C . LEU A 1 172 ? 0.961 -1.950 2.101 1.00 88.19 172 LEU A C 1
ATOM 1374 O O . LEU A 1 172 ? 0.277 -2.529 2.932 1.00 88.19 172 LEU A O 1
ATOM 1378 N N . LEU A 1 173 ? 2.240 -1.638 2.326 1.00 87.19 173 LEU A N 1
ATOM 1379 C CA . LEU A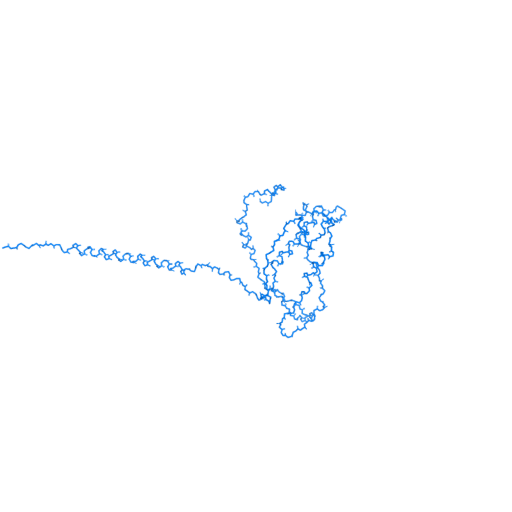 1 173 ? 2.916 -1.943 3.592 1.00 87.19 173 LEU A CA 1
ATOM 1380 C C . LEU A 1 173 ? 2.313 -1.167 4.773 1.00 87.19 173 LEU A C 1
ATOM 1382 O O . LEU A 1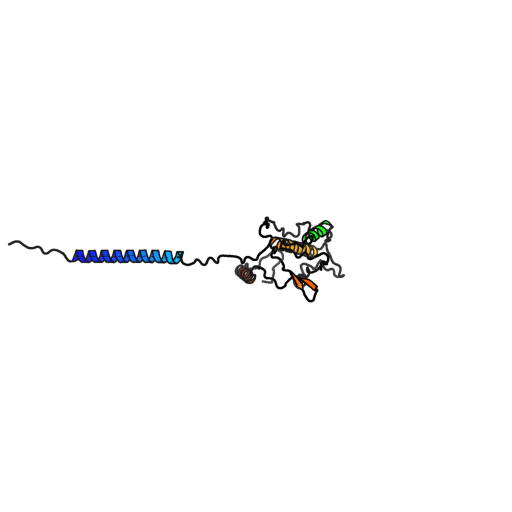 173 ? 2.100 -1.739 5.837 1.00 87.19 173 LEU A O 1
ATOM 1386 N N . CYS A 1 174 ? 1.976 0.113 4.589 1.00 87.19 174 CYS A N 1
ATOM 1387 C CA . CYS A 1 174 ? 1.330 0.919 5.631 1.00 87.19 174 CYS A CA 1
ATOM 1388 C C . CYS A 1 174 ? -0.104 0.472 5.961 1.00 87.19 174 CYS A C 1
ATOM 1390 O O . CYS A 1 174 ? -0.608 0.798 7.032 1.00 87.19 174 CYS A O 1
ATOM 1392 N N . ASN A 1 175 ? -0.775 -0.229 5.045 1.00 88.12 175 ASN A N 1
ATOM 1393 C CA . ASN A 1 175 ? -2.144 -0.721 5.213 1.00 88.12 175 ASN A CA 1
ATOM 1394 C C . ASN A 1 175 ? -2.198 -2.252 5.066 1.00 88.12 175 ASN A C 1
ATOM 1396 O O . ASN A 1 175 ? -3.192 -2.779 4.567 1.00 88.12 175 ASN A O 1
ATOM 1400 N N . ALA A 1 176 ? -1.120 -2.950 5.440 1.00 86.19 176 ALA A N 1
ATOM 1401 C CA . ALA A 1 176 ? -0.996 -4.384 5.224 1.00 86.19 176 ALA A CA 1
ATOM 1402 C C . ALA A 1 176 ? -2.112 -5.139 5.957 1.00 86.19 176 ALA A C 1
ATOM 1404 O O . ALA A 1 176 ? -2.316 -4.964 7.159 1.00 86.19 176 ALA A O 1
ATOM 1405 N N . ASP A 1 177 ? -2.834 -5.983 5.221 1.00 83.69 177 ASP A N 1
ATOM 1406 C CA . ASP A 1 177 ? -3.894 -6.806 5.786 1.00 83.69 177 ASP A CA 1
ATOM 1407 C C . ASP A 1 177 ? -3.292 -8.056 6.426 1.00 83.69 177 ASP A C 1
ATOM 1409 O O . ASP A 1 177 ? -2.659 -8.877 5.762 1.00 83.69 177 ASP A O 1
ATOM 1413 N N . THR A 1 178 ? -3.491 -8.192 7.732 1.00 82.88 178 THR A N 1
ATOM 1414 C CA . THR A 1 178 ? -2.973 -9.312 8.520 1.00 82.88 178 THR A CA 1
ATOM 1415 C C . THR A 1 178 ? -4.005 -10.420 8.737 1.00 82.88 178 THR A C 1
ATOM 1417 O O . THR A 1 178 ? -3.730 -11.399 9.433 1.00 82.88 178 THR A O 1
ATOM 1420 N N . THR A 1 179 ? -5.190 -10.305 8.131 1.00 79.25 179 THR A N 1
ATOM 1421 C CA . THR A 1 179 ? -6.228 -11.336 8.196 1.00 79.25 179 THR A CA 1
ATOM 1422 C C . THR A 1 179 ? -5.776 -12.575 7.408 1.00 79.25 179 THR A C 1
ATOM 1424 O O . THR A 1 179 ? -5.429 -12.459 6.223 1.00 79.25 179 THR A O 1
ATOM 1427 N N . PRO A 1 180 ? -5.766 -13.770 8.029 1.00 76.94 180 PRO A N 1
ATOM 1428 C CA . PRO A 1 180 ? -5.295 -14.982 7.376 1.00 76.94 180 PRO A CA 1
ATOM 1429 C C . PRO A 1 180 ? -6.276 -15.460 6.301 1.00 76.94 180 PRO A C 1
ATOM 1431 O O . PRO A 1 180 ? -7.488 -15.467 6.502 1.00 76.94 180 PRO A O 1
ATOM 1434 N N . VAL A 1 181 ? -5.724 -15.940 5.188 1.00 77.69 181 VAL A N 1
ATOM 1435 C CA . VAL A 1 181 ? -6.464 -16.721 4.190 1.00 77.69 181 VAL A CA 1
ATOM 1436 C C . VAL A 1 181 ? -6.662 -18.128 4.741 1.00 77.69 181 VAL A C 1
ATOM 1438 O O . VAL A 1 181 ? -5.685 -18.803 5.076 1.00 77.69 181 VAL A O 1
ATOM 1441 N N . SER A 1 182 ? -7.908 -18.590 4.838 1.00 75.94 182 SER A N 1
ATOM 1442 C CA . SER A 1 182 ? -8.182 -19.976 5.235 1.00 75.94 182 SER A CA 1
ATOM 1443 C C . SER A 1 182 ? -7.991 -20.930 4.054 1.00 75.94 182 SER A C 1
ATOM 1445 O O . SER A 1 182 ? -8.291 -20.592 2.911 1.00 75.94 182 SER A O 1
ATOM 1447 N N . TRP A 1 183 ? -7.477 -22.128 4.323 1.00 80.44 183 TRP A N 1
ATOM 1448 C CA . TRP A 1 183 ? -7.253 -23.169 3.319 1.00 80.44 183 TRP A CA 1
ATOM 1449 C C . TRP A 1 183 ? -8.052 -24.411 3.692 1.00 80.44 183 TRP A C 1
ATOM 1451 O O . TRP A 1 183 ? -8.102 -24.785 4.863 1.00 80.44 183 TRP A O 1
ATOM 1461 N N . ALA A 1 184 ? -8.641 -25.074 2.701 1.00 77.31 184 ALA A N 1
ATOM 1462 C CA . ALA A 1 184 ? -9.281 -26.372 2.890 1.00 77.31 184 ALA A CA 1
ATOM 1463 C C . ALA A 1 184 ? -8.899 -27.324 1.760 1.00 77.31 184 ALA A C 1
ATOM 1465 O O . ALA A 1 184 ? -8.539 -26.893 0.663 1.00 77.31 184 ALA A O 1
ATOM 1466 N N . LEU A 1 185 ? -8.954 -28.628 2.038 1.00 83.62 185 LEU A N 1
ATOM 1467 C CA . LEU A 1 185 ? -8.709 -29.653 1.033 1.00 83.62 185 LEU A CA 1
ATOM 1468 C C . LEU A 1 185 ? -9.810 -29.596 -0.028 1.00 83.62 185 LEU A C 1
ATOM 1470 O O . LEU A 1 185 ? -10.980 -29.823 0.275 1.00 83.62 185 LEU A O 1
ATOM 1474 N N . ASP A 1 186 ? -9.424 -29.328 -1.269 1.00 85.38 186 ASP A N 1
ATOM 1475 C CA . ASP A 1 186 ? -10.338 -29.421 -2.393 1.00 85.38 186 ASP A CA 1
ATOM 1476 C C . ASP A 1 186 ? -10.430 -30.880 -2.854 1.00 85.38 186 ASP A C 1
ATOM 1478 O O . ASP A 1 186 ? -9.427 -31.502 -3.219 1.00 85.38 186 ASP A O 1
ATOM 1482 N N . ALA A 1 187 ? -11.640 -31.436 -2.817 1.00 84.88 187 ALA A N 1
ATOM 1483 C CA . ALA A 1 187 ? -11.879 -32.838 -3.146 1.00 84.88 187 ALA A CA 1
ATOM 1484 C C . ALA A 1 187 ? -11.630 -33.161 -4.630 1.00 84.88 187 ALA A C 1
ATOM 1486 O O . ALA A 1 187 ? -11.297 -34.295 -4.958 1.00 84.88 187 ALA A O 1
ATOM 1487 N N . MET A 1 188 ? -11.775 -32.188 -5.535 1.00 85.25 188 MET A N 1
ATOM 1488 C CA . MET A 1 188 ? -11.558 -32.397 -6.969 1.00 85.25 188 MET A CA 1
ATOM 1489 C C . MET A 1 188 ? -10.076 -32.275 -7.326 1.00 85.25 188 MET A C 1
ATOM 1491 O O . MET A 1 188 ? -9.523 -33.116 -8.035 1.00 85.25 188 MET A O 1
ATOM 1495 N N . ALA A 1 189 ? -9.411 -31.248 -6.808 1.00 84.56 189 ALA A N 1
ATOM 1496 C CA . ALA A 1 189 ? -8.007 -30.963 -7.057 1.00 84.56 189 ALA A CA 1
ATOM 1497 C C . ALA A 1 189 ? -7.057 -31.804 -6.189 1.00 84.56 189 ALA A C 1
ATOM 1499 O O . ALA A 1 189 ? -5.850 -31.773 -6.430 1.00 84.56 189 ALA A O 1
ATOM 1500 N N . HIS A 1 190 ? -7.585 -32.538 -5.199 1.00 81.69 190 HIS A N 1
ATOM 1501 C CA . HIS A 1 190 ? -6.833 -33.378 -4.259 1.00 81.69 190 HIS A CA 1
ATOM 1502 C C . HIS A 1 190 ? -5.679 -32.629 -3.574 1.00 81.69 190 HIS A C 1
ATOM 1504 O O . HIS A 1 190 ? -4.634 -33.201 -3.263 1.00 81.69 190 HIS A O 1
ATOM 1510 N N . LYS A 1 191 ? -5.855 -31.324 -3.358 1.00 80.06 191 LYS A N 1
ATOM 1511 C CA . LYS A 1 191 ? -4.859 -30.445 -2.745 1.00 80.06 191 LYS A CA 1
ATOM 1512 C C . LYS A 1 191 ? -5.548 -29.316 -1.982 1.00 80.06 191 LYS A C 1
ATOM 1514 O O . LYS A 1 191 ? -6.683 -28.976 -2.319 1.00 80.06 191 LYS A O 1
ATOM 1519 N N . PRO A 1 192 ? -4.903 -28.724 -0.967 1.00 76.94 192 PRO A N 1
ATOM 1520 C CA . PRO A 1 192 ? -5.456 -27.559 -0.296 1.00 76.94 192 PRO A CA 1
ATOM 1521 C C . PRO A 1 192 ? -5.590 -26.400 -1.273 1.00 76.94 192 PRO A C 1
ATOM 1523 O O . PRO A 1 192 ? -4.657 -26.111 -2.023 1.00 76.94 192 PRO A O 1
ATOM 1526 N N . LEU A 1 193 ? -6.732 -25.727 -1.232 1.00 77.81 193 LEU A N 1
ATOM 1527 C CA . LEU A 1 193 ? -6.974 -24.483 -1.946 1.00 77.81 193 LEU A CA 1
ATOM 1528 C C . LEU A 1 193 ? -7.430 -23.399 -0.960 1.00 77.81 193 LEU A C 1
ATOM 1530 O O . LEU A 1 193 ? -8.112 -23.715 0.028 1.00 77.81 193 LEU A O 1
ATOM 1534 N N . PRO A 1 194 ? -7.073 -22.128 -1.216 1.00 79.12 194 PRO A N 1
ATOM 1535 C CA . PRO A 1 194 ? -7.586 -21.014 -0.435 1.00 79.12 194 PRO A CA 1
ATOM 1536 C C . PRO A 1 194 ? -9.110 -20.949 -0.575 1.00 79.12 194 PRO A C 1
ATOM 1538 O O . PRO A 1 194 ? -9.657 -21.156 -1.660 1.00 79.12 194 PRO A O 1
ATOM 1541 N N . GLN A 1 195 ? -9.801 -20.683 0.527 1.00 77.06 195 GLN A N 1
ATOM 1542 C CA . GLN A 1 195 ? -11.254 -20.564 0.554 1.00 77.06 195 GLN A CA 1
ATOM 1543 C C . GLN A 1 195 ? -11.652 -19.130 0.207 1.00 77.06 195 GLN A C 1
ATOM 1545 O O . GLN A 1 195 ? -11.499 -18.229 1.023 1.00 77.06 195 GLN A O 1
ATOM 1550 N N . LEU A 1 196 ? -12.167 -18.931 -1.007 1.00 80.56 196 LEU A N 1
ATOM 1551 C CA . LEU A 1 196 ? -12.638 -17.640 -1.512 1.00 80.56 196 LEU A CA 1
ATOM 1552 C C . LEU A 1 196 ? -14.162 -17.703 -1.749 1.00 80.56 196 LEU A C 1
ATOM 1554 O O . LEU A 1 196 ? -14.632 -18.719 -2.267 1.00 80.56 196 LEU A O 1
ATOM 1558 N N . PRO A 1 197 ? -14.947 -16.644 -1.453 1.00 70.75 197 PRO A N 1
ATOM 1559 C CA . PRO A 1 197 ? -14.530 -15.318 -0.988 1.00 70.75 197 PRO A CA 1
ATOM 1560 C C . PRO A 1 197 ? -14.272 -15.238 0.526 1.00 70.75 197 PRO A C 1
ATOM 1562 O O . PRO A 1 197 ? -14.852 -15.982 1.311 1.00 70.75 197 PRO A O 1
ATOM 1565 N N . GLU A 1 198 ? -13.437 -14.276 0.923 1.00 69.56 198 GLU A N 1
ATOM 1566 C CA . GLU A 1 198 ? -13.066 -14.014 2.318 1.00 69.56 198 GLU A CA 1
ATOM 1567 C C . GLU A 1 198 ? -13.654 -12.695 2.820 1.00 69.56 198 GLU A C 1
ATOM 1569 O O . GLU A 1 198 ? -13.783 -11.728 2.067 1.00 69.56 198 GLU A O 1
ATOM 1574 N N . GLU A 1 199 ? -13.968 -12.638 4.113 1.00 74.44 199 GLU A N 1
ATOM 1575 C CA . GLU A 1 199 ? -14.403 -11.410 4.773 1.00 74.44 199 GLU A CA 1
ATOM 1576 C C . GLU A 1 199 ? -13.188 -10.561 5.169 1.00 74.44 199 GLU A C 1
ATOM 1578 O O . GLU A 1 199 ? -12.273 -11.050 5.828 1.00 74.44 199 GLU A O 1
ATOM 1583 N N . ARG A 1 200 ? -13.180 -9.283 4.772 1.00 80.31 200 ARG A N 1
ATOM 1584 C CA . ARG A 1 200 ? -12.112 -8.312 5.058 1.00 80.31 200 ARG A CA 1
ATOM 1585 C C . ARG A 1 200 ? -12.718 -7.001 5.568 1.00 80.31 200 ARG A C 1
ATOM 1587 O O . ARG A 1 200 ? -13.832 -6.638 5.189 1.00 80.31 200 ARG A O 1
ATOM 1594 N N . ILE A 1 201 ? -11.981 -6.258 6.397 1.00 79.88 201 ILE A N 1
ATOM 1595 C CA . ILE A 1 201 ? -12.395 -4.918 6.844 1.00 79.88 201 ILE A CA 1
ATOM 1596 C C . ILE A 1 201 ? -11.802 -3.874 5.902 1.00 79.88 201 ILE A C 1
ATOM 1598 O O . ILE A 1 201 ? -10.597 -3.632 5.898 1.00 79.88 201 ILE A O 1
ATOM 1602 N N . CYS A 1 202 ? -12.662 -3.208 5.135 1.00 83.25 202 CYS A N 1
ATOM 1603 C CA . CYS A 1 202 ? -12.268 -2.133 4.230 1.00 83.25 202 CYS A CA 1
ATOM 1604 C C . CYS A 1 202 ? -12.808 -0.775 4.697 1.00 83.25 202 CYS A C 1
ATOM 1606 O O . CYS A 1 202 ? -13.805 -0.680 5.417 1.00 83.25 202 CYS A O 1
ATOM 1608 N N . LYS A 1 203 ? -12.157 0.305 4.256 1.00 85.25 203 LYS A N 1
ATOM 1609 C CA . LYS A 1 203 ? -12.690 1.665 4.408 1.00 85.25 203 LYS A CA 1
ATOM 1610 C C . LYS A 1 203 ? -13.896 1.822 3.481 1.00 85.25 203 LYS A C 1
ATOM 1612 O O . LYS A 1 203 ? -13.853 1.377 2.336 1.00 85.25 203 LYS A O 1
ATOM 1617 N N . ASN A 1 204 ? -14.958 2.471 3.957 1.00 85.12 204 ASN A N 1
ATOM 1618 C CA . ASN A 1 204 ? -16.091 2.792 3.095 1.00 85.12 204 ASN A CA 1
ATOM 1619 C C . ASN A 1 204 ? -15.692 3.924 2.136 1.00 85.12 204 ASN A C 1
ATOM 1621 O O . ASN A 1 204 ? -15.641 5.090 2.533 1.00 85.12 204 ASN A O 1
ATOM 1625 N N . MET A 1 205 ? -15.407 3.559 0.886 1.00 85.88 205 MET A N 1
ATOM 1626 C CA . MET A 1 205 ? -14.974 4.507 -0.136 1.00 85.88 205 MET A CA 1
ATOM 1627 C C . MET A 1 205 ? -16.067 5.496 -0.528 1.00 85.88 205 MET A C 1
ATOM 1629 O O . MET A 1 205 ? -15.729 6.624 -0.844 1.00 85.88 205 MET A O 1
ATOM 1633 N N . GLU A 1 206 ? -17.347 5.134 -0.438 1.00 86.12 206 GLU A N 1
ATOM 1634 C CA . GLU A 1 206 ? -18.460 6.034 -0.765 1.00 86.12 206 GLU A CA 1
ATOM 1635 C C . GLU A 1 206 ? -18.507 7.238 0.183 1.00 86.12 206 GLU A C 1
ATOM 1637 O O . GLU A 1 206 ? -18.639 8.377 -0.255 1.00 86.12 206 GLU A O 1
ATOM 1642 N N . VAL A 1 207 ? -18.315 7.003 1.485 1.00 88.19 207 VAL A N 1
ATOM 1643 C CA . VAL A 1 207 ? -18.288 8.077 2.494 1.00 88.19 207 VAL A CA 1
ATOM 1644 C C . VAL A 1 207 ? -17.065 8.977 2.313 1.00 88.19 207 VAL A C 1
ATOM 1646 O O . VAL A 1 207 ? -17.168 10.193 2.468 1.00 88.19 207 VAL A O 1
ATOM 1649 N N . ILE A 1 208 ? -15.908 8.395 1.983 1.00 81.88 208 ILE A N 1
ATOM 1650 C CA . ILE A 1 208 ? -14.679 9.159 1.717 1.00 81.88 208 ILE A CA 1
ATOM 1651 C C . ILE A 1 208 ? -14.862 10.021 0.469 1.00 81.88 208 ILE A C 1
ATOM 1653 O O . ILE A 1 208 ? -14.593 11.214 0.500 1.00 81.88 208 ILE A O 1
ATOM 1657 N N . ASP A 1 209 ? -15.352 9.422 -0.606 1.00 80.62 209 ASP A N 1
ATOM 1658 C CA . ASP A 1 209 ? -15.581 10.058 -1.898 1.00 80.62 209 ASP A CA 1
ATOM 1659 C C . ASP A 1 209 ? -16.622 11.186 -1.805 1.00 80.62 209 ASP A C 1
ATOM 1661 O O . ASP A 1 209 ? -16.415 12.285 -2.323 1.00 80.62 209 ASP A O 1
ATOM 1665 N N . GLN A 1 210 ? -17.703 10.969 -1.049 1.00 82.31 210 GLN A N 1
ATOM 1666 C CA . GLN A 1 210 ? -18.652 12.024 -0.707 1.00 82.31 210 GLN A CA 1
ATOM 1667 C C . GLN A 1 210 ? -17.967 13.180 0.033 1.00 82.31 210 GLN A C 1
ATOM 1669 O O . GLN A 1 210 ? -18.103 14.330 -0.387 1.00 82.31 210 GLN A O 1
ATOM 1674 N N . TRP A 1 211 ? -17.206 12.889 1.092 1.00 88.19 211 TRP A N 1
ATOM 1675 C CA . TRP A 1 211 ? -16.485 13.917 1.842 1.00 88.19 211 TRP A CA 1
ATOM 1676 C C . TRP A 1 211 ? -15.515 14.692 0.939 1.00 88.19 211 TRP A C 1
ATOM 1678 O O . TRP A 1 211 ? -15.499 15.921 0.975 1.00 88.19 211 TRP A O 1
ATOM 1688 N N . THR A 1 212 ? -14.760 14.007 0.075 1.00 82.00 212 THR A N 1
ATOM 1689 C CA . THR A 1 212 ? -13.828 14.633 -0.873 1.00 82.00 212 THR A CA 1
ATOM 1690 C C . THR A 1 212 ? -14.543 15.589 -1.820 1.00 82.00 212 THR A C 1
ATOM 1692 O O . THR A 1 212 ? -14.068 16.706 -2.012 1.00 82.00 212 THR A O 1
ATOM 1695 N N . ARG A 1 213 ? -15.696 15.201 -2.378 1.00 78.00 213 ARG A N 1
ATOM 1696 C CA . ARG A 1 213 ? -16.488 16.084 -3.249 1.00 78.00 213 ARG A CA 1
ATOM 1697 C C . ARG A 1 213 ? -17.020 17.313 -2.522 1.00 78.00 213 ARG A C 1
ATOM 1699 O O . ARG A 1 213 ? -16.955 18.413 -3.059 1.00 78.00 213 ARG A O 1
ATOM 1706 N N . GLU A 1 214 ? -17.534 17.142 -1.307 1.00 86.62 214 GLU A N 1
ATOM 1707 C CA . GLU A 1 214 ? -18.066 18.248 -0.498 1.00 86.62 214 GLU A CA 1
ATOM 1708 C C . GLU A 1 214 ? -16.982 19.269 -0.115 1.00 86.62 214 GLU A C 1
ATOM 1710 O O . GLU A 1 214 ? -17.277 20.456 0.041 1.00 86.62 214 GLU A O 1
ATOM 1715 N N . HIS A 1 215 ? -15.729 18.817 -0.010 1.00 85.25 215 HIS A N 1
ATOM 1716 C CA . HIS A 1 215 ? -14.568 19.622 0.375 1.00 85.25 215 HIS A CA 1
ATOM 1717 C C . HIS A 1 215 ? -13.620 19.910 -0.798 1.00 85.25 215 HIS A C 1
ATOM 1719 O O . HIS A 1 215 ? -12.492 20.357 -0.580 1.00 85.25 215 HIS A O 1
ATOM 1725 N N . ALA A 1 216 ? -14.055 19.667 -2.037 1.00 79.12 216 ALA A N 1
ATOM 1726 C CA . ALA A 1 216 ? -13.257 19.971 -3.214 1.00 79.12 216 ALA A CA 1
ATOM 1727 C C . ALA A 1 216 ? -12.979 21.481 -3.292 1.00 79.12 216 ALA A C 1
ATOM 1729 O O . ALA A 1 216 ? -13.854 22.315 -3.026 1.00 79.12 216 ALA A O 1
ATOM 1730 N N . VAL A 1 217 ? -11.747 21.840 -3.661 1.00 79.88 217 VAL A N 1
ATOM 1731 C CA . VAL A 1 217 ? -11.368 23.238 -3.881 1.00 79.88 217 VAL A CA 1
ATOM 1732 C C . VAL A 1 217 ? -12.212 23.787 -5.028 1.00 79.88 217 VAL A C 1
ATOM 1734 O O . VAL A 1 217 ? -12.233 23.229 -6.120 1.00 79.88 217 VAL A O 1
ATOM 1737 N N . LYS A 1 218 ? -12.934 24.879 -4.774 1.00 72.81 218 LYS A N 1
ATOM 1738 C CA . LYS A 1 218 ? -13.739 25.550 -5.796 1.00 72.81 218 LYS A CA 1
ATOM 1739 C C . LYS A 1 218 ? -12.854 26.532 -6.559 1.00 72.81 218 LYS A C 1
ATOM 1741 O O . LYS A 1 218 ? -12.475 27.559 -6.002 1.00 72.81 218 LYS A O 1
ATOM 1746 N N . GLY A 1 219 ? -12.555 26.219 -7.816 1.00 65.94 219 GLY A N 1
ATOM 1747 C CA . GLY A 1 219 ? -11.768 27.058 -8.721 1.00 65.94 219 GLY A CA 1
ATOM 1748 C C . GLY A 1 219 ? -10.647 26.283 -9.410 1.00 65.94 219 GLY A C 1
ATOM 1749 O O . GLY A 1 219 ? -10.328 25.162 -9.025 1.00 65.94 219 GLY A O 1
ATOM 1750 N N . THR A 1 220 ? -10.046 26.893 -10.428 1.00 59.50 220 THR A N 1
ATOM 1751 C CA . THR A 1 220 ? -8.882 26.335 -11.121 1.00 59.50 220 THR A CA 1
ATOM 1752 C C . THR A 1 220 ? -7.673 26.370 -10.194 1.00 59.50 220 THR A C 1
ATOM 1754 O O . THR A 1 220 ? -7.267 27.444 -9.739 1.00 59.50 220 THR A O 1
ATOM 1757 N N . VAL A 1 221 ? -7.095 25.205 -9.915 1.00 56.97 221 VAL A N 1
ATOM 1758 C CA . VAL A 1 221 ? -5.809 25.111 -9.225 1.00 56.97 221 VAL A CA 1
ATOM 1759 C C . VAL A 1 221 ? -4.724 25.118 -10.296 1.00 56.97 221 VAL A C 1
ATOM 1761 O O . VAL A 1 221 ? -4.589 24.163 -11.049 1.00 56.97 221 VAL A O 1
ATOM 1764 N N . ASP A 1 222 ? -3.979 26.218 -10.395 1.00 54.56 222 ASP A N 1
ATOM 1765 C CA . ASP A 1 222 ? -2.810 26.290 -11.272 1.00 54.56 222 ASP A CA 1
ATOM 1766 C C . ASP A 1 222 ? -1.630 25.594 -10.583 1.00 54.56 222 ASP A C 1
ATOM 1768 O O . ASP A 1 222 ? -0.988 26.148 -9.687 1.00 54.56 222 ASP A O 1
ATOM 1772 N N . PHE A 1 223 ? -1.364 24.351 -10.982 1.00 57.97 223 PHE A N 1
ATOM 1773 C CA . PHE A 1 223 ? -0.209 23.580 -10.519 1.00 57.97 223 PHE A CA 1
ATOM 1774 C C . PHE A 1 223 ? 1.099 23.970 -11.235 1.00 57.97 223 PHE A C 1
ATOM 1776 O O . PHE A 1 223 ? 2.115 23.295 -11.066 1.00 57.97 223 PHE A O 1
ATOM 1783 N N . GLY A 1 224 ? 1.099 25.042 -12.038 1.00 45.75 224 GLY A N 1
ATOM 1784 C CA . GLY A 1 224 ? 2.245 25.481 -12.836 1.00 45.75 224 GLY A CA 1
ATOM 1785 C C . GLY A 1 224 ? 2.441 24.682 -14.128 1.00 45.75 224 GLY A C 1
ATOM 1786 O O . GLY A 1 224 ? 3.484 24.813 -14.767 1.00 45.75 224 GLY A O 1
ATOM 1787 N N . TYR A 1 225 ? 1.453 23.866 -14.513 1.00 51.47 225 TYR A N 1
ATOM 1788 C CA . TYR A 1 225 ? 1.452 23.040 -15.729 1.00 51.47 225 TYR A CA 1
ATOM 1789 C C . TYR A 1 225 ? 0.448 23.518 -16.796 1.00 51.47 225 TYR A C 1
ATOM 1791 O O . TYR A 1 225 ? 0.314 22.883 -17.841 1.00 51.47 225 TYR A O 1
ATOM 1799 N N . GLY A 1 226 ? -0.185 24.679 -16.587 1.00 45.22 226 GLY A N 1
ATOM 1800 C CA . GLY A 1 226 ? -1.328 25.143 -17.378 1.00 45.22 226 GLY A CA 1
ATOM 1801 C C . GLY A 1 226 ? -2.651 24.737 -16.727 1.00 45.22 226 GLY A C 1
ATOM 1802 O O . GLY A 1 226 ? -2.660 23.973 -15.766 1.00 45.22 226 GLY A O 1
ATOM 1803 N N . ALA A 1 227 ? -3.761 25.304 -17.206 1.00 39.25 227 ALA A N 1
ATOM 1804 C CA . ALA A 1 227 ? -5.084 24.982 -16.686 1.00 39.25 227 ALA A CA 1
ATOM 1805 C C . ALA A 1 227 ? -5.396 23.498 -16.930 1.00 39.25 227 ALA A C 1
ATOM 1807 O O . ALA A 1 227 ? -5.413 23.044 -18.074 1.00 39.25 227 ALA A O 1
ATOM 1808 N N . ASP A 1 228 ? -5.644 22.755 -15.852 1.00 46.47 228 ASP A N 1
ATOM 1809 C CA . ASP A 1 228 ? -6.342 21.478 -15.935 1.00 46.47 228 ASP A CA 1
ATOM 1810 C C . ASP A 1 228 ? -7.800 21.796 -16.308 1.00 46.47 228 ASP A C 1
ATOM 1812 O O . ASP A 1 228 ? -8.624 22.088 -15.441 1.00 46.47 228 ASP A O 1
ATOM 1816 N N . ASP A 1 229 ? -8.113 21.796 -17.605 1.00 39.81 229 ASP A N 1
ATOM 1817 C CA . ASP A 1 229 ? -9.441 22.125 -18.158 1.00 39.81 229 ASP A CA 1
ATOM 1818 C C . ASP A 1 229 ? -10.531 21.061 -17.853 1.00 39.81 229 ASP A C 1
ATOM 1820 O O . ASP A 1 229 ? -11.602 21.073 -18.458 1.00 39.81 229 ASP A O 1
ATOM 1824 N N . ASP A 1 230 ? -10.291 20.148 -16.906 1.00 43.53 230 ASP A N 1
ATOM 1825 C CA . ASP A 1 230 ? -11.103 18.943 -16.674 1.00 43.53 230 ASP A CA 1
ATOM 1826 C C . ASP A 1 230 ? -11.823 18.909 -15.298 1.00 43.53 230 ASP A C 1
ATOM 1828 O O . ASP A 1 230 ? -12.098 17.828 -14.767 1.00 43.53 230 ASP A O 1
ATOM 1832 N N . LEU A 1 231 ? -12.178 20.069 -14.720 1.00 36.25 231 LEU A N 1
ATOM 1833 C CA . LEU A 1 231 ? -13.125 20.168 -13.586 1.00 36.25 231 LEU A CA 1
ATOM 1834 C C . LEU A 1 231 ? -14.444 20.854 -13.964 1.00 36.25 231 LEU A C 1
ATOM 1836 O O . LEU A 1 231 ? -14.403 22.011 -14.440 1.00 36.25 231 LEU A O 1
#